Protein AF-0000000068382272 (afdb_homodimer)

Solvent-accessible surface area (backbone atoms only — not comparable to full-atom values): 9654 Å² total; per-residue (Å²): 112,48,50,64,67,58,54,47,50,51,51,50,50,42,50,52,47,51,51,50,43,51,51,50,53,50,52,47,51,53,49,60,73,45,35,38,53,37,69,62,44,51,52,54,52,52,51,34,54,51,49,52,54,53,36,52,51,50,52,51,52,36,52,55,48,50,53,52,31,54,52,37,52,50,49,39,55,52,46,52,52,50,42,52,52,52,52,51,51,55,70,75,90,111,47,50,64,67,58,54,47,51,50,53,50,49,43,51,52,48,52,52,50,43,53,52,52,52,51,51,46,53,52,48,60,73,44,36,37,53,38,68,62,44,51,52,53,52,52,49,36,54,51,50,50,53,53,37,51,51,49,51,52,52,34,52,55,48,50,53,52,32,54,51,37,52,50,49,39,56,52,46,52,51,51,43,52,52,53,51,52,50,55,71,73,93

Radius of gyration: 39.85 Å; Cα contacts (8 Å, |Δi|>4): 128; chains: 2; bounding box: 20×124×62 Å

Sequence (186 aa):
MASPAAVQQLRDLIEIQAALLDELRLKINIQKVNSVNKEEYDTVVKKLEKEEKEHAETKNTLAITSERLQFALGEIDILSKQLEWEKQAFDKAMASPAAVQQLRDLIEIQAALLDELRLKINIQKVNSVNKEEYDTVVKKLEKEEKEHAETKNTLAITSERLQFALGEIDILSKQLEWEKQAFDKA

pLDDT: mean 95.94, std 5.65, range [69.81, 98.94]

Structure (mmCIF, N/CA/C/O backbone):
data_AF-0000000068382272-model_v1
#
loop_
_entity.id
_entity.type
_entity.pdbx_description
1 polymer 'Uncharacterized protein'
#
loop_
_atom_site.group_PDB
_atom_site.id
_atom_site.type_symbol
_atom_site.label_atom_id
_atom_site.label_alt_id
_atom_site.label_comp_id
_atom_site.label_asym_id
_atom_site.label_entity_id
_atom_site.label_seq_id
_atom_site.pdbx_PDB_ins_code
_atom_site.Cartn_x
_atom_site.Cartn_y
_atom_site.Cartn_z
_atom_site.occupancy
_atom_site.B_iso_or_equiv
_atom_site.auth_seq_id
_atom_site.auth_comp_id
_atom_site.auth_asym_id
_atom_site.auth_atom_id
_atom_site.pdbx_PDB_model_num
ATOM 1 N N . MET A 1 1 ? 7.18 -63.688 -27.703 1 69.81 1 MET A N 1
ATOM 2 C CA . MET A 1 1 ? 5.98 -62.938 -28.031 1 69.81 1 MET A CA 1
ATOM 3 C C . MET A 1 1 ? 5.203 -62.562 -26.766 1 69.81 1 MET A C 1
ATOM 5 O O . MET A 1 1 ? 5.121 -63.375 -25.828 1 69.81 1 MET A O 1
ATOM 9 N N . ALA A 1 2 ? 4.82 -61.344 -26.531 1 83.88 2 ALA A N 1
ATOM 10 C CA . ALA A 1 2 ? 4.188 -60.969 -25.266 1 83.88 2 ALA A CA 1
ATOM 11 C C . ALA A 1 2 ? 2.707 -61.344 -25.266 1 83.88 2 ALA A C 1
ATOM 13 O O . ALA A 1 2 ? 2.047 -61.281 -26.312 1 83.88 2 ALA A O 1
ATOM 14 N N . SER A 1 3 ? 2.289 -61.875 -24.266 1 90.69 3 SER A N 1
ATOM 15 C CA . SER A 1 3 ? 0.894 -62.25 -24.094 1 90.69 3 SER A CA 1
ATOM 16 C C . SER A 1 3 ? -0.039 -61.062 -24.25 1 90.69 3 SER A C 1
ATOM 18 O O . SER A 1 3 ? 0.338 -59.938 -23.938 1 90.69 3 SER A O 1
ATOM 20 N N . PRO A 1 4 ? -1.161 -61.344 -24.844 1 88.88 4 PRO A N 1
ATOM 21 C CA . PRO A 1 4 ? -2.143 -60.281 -25.016 1 88.88 4 PRO A CA 1
ATOM 22 C C . PRO A 1 4 ? -2.477 -59.562 -23.703 1 88.88 4 PRO A C 1
ATOM 24 O O . PRO A 1 4 ? -2.715 -58.375 -23.688 1 88.88 4 PRO A O 1
ATOM 27 N N . ALA A 1 5 ? -2.465 -60.375 -22.688 1 90.38 5 ALA A N 1
ATOM 28 C CA . ALA A 1 5 ? -2.754 -59.812 -21.391 1 90.38 5 ALA A CA 1
ATOM 29 C C . ALA A 1 5 ? -1.676 -58.812 -20.969 1 90.38 5 ALA A C 1
ATOM 31 O O . ALA A 1 5 ? -1.979 -57.75 -20.406 1 90.38 5 ALA A O 1
ATOM 32 N N . ALA A 1 6 ? -0.525 -59.125 -21.234 1 90.44 6 ALA A N 1
ATOM 33 C CA . ALA A 1 6 ? 0.596 -58.25 -20.922 1 90.44 6 ALA A CA 1
ATOM 34 C C . ALA A 1 6 ? 0.548 -56.969 -21.75 1 90.44 6 ALA A C 1
ATOM 36 O O . ALA A 1 6 ? 0.819 -55.875 -21.234 1 90.44 6 ALA A O 1
ATOM 37 N N . VAL A 1 7 ? 0.197 -57.062 -23.062 1 93.62 7 VAL A N 1
ATOM 38 C CA . VAL A 1 7 ? 0.084 -55.938 -23.969 1 93.62 7 VAL A CA 1
ATOM 39 C C . VAL A 1 7 ? -1.046 -55 -23.5 1 93.62 7 VAL A C 1
ATOM 41 O O . VAL A 1 7 ? -0.912 -53.781 -23.531 1 93.62 7 VAL A O 1
ATOM 44 N N . GLN A 1 8 ? -2.035 -55.656 -23.062 1 94.06 8 GLN A N 1
ATOM 45 C CA . GLN A 1 8 ? -3.164 -54.906 -22.547 1 94.06 8 GLN A CA 1
ATOM 46 C C . GLN A 1 8 ? -2.781 -54.125 -21.297 1 94.06 8 GLN A C 1
ATOM 48 O O . GLN A 1 8 ? -3.201 -52.969 -21.125 1 94.06 8 GLN A O 1
ATOM 53 N N . GLN A 1 9 ? -2.027 -54.75 -20.531 1 96.44 9 GLN A N 1
ATOM 54 C CA . GLN A 1 9 ? -1.592 -54.094 -19.297 1 96.44 9 GLN A CA 1
ATOM 55 C C . GLN A 1 9 ? -0.767 -52.844 -19.609 1 96.44 9 GLN A C 1
ATOM 57 O O . GLN A 1 9 ? -0.896 -51.844 -18.938 1 96.44 9 GLN A O 1
ATOM 62 N N . LEU A 1 10 ? 0.055 -52.906 -20.609 1 97.56 10 LEU A N 1
ATOM 63 C CA . LEU A 1 10 ? 0.863 -51.781 -21.016 1 97.56 10 LEU A CA 1
ATOM 64 C C . LEU A 1 10 ? -0.012 -50.688 -21.609 1 97.56 10 LEU A C 1
ATOM 66 O O . LEU A 1 10 ? 0.206 -49.5 -21.328 1 97.56 10 LEU A O 1
ATOM 70 N N . ARG A 1 11 ? -0.955 -51.094 -22.344 1 97 11 ARG A N 1
ATOM 71 C CA . ARG A 1 11 ? -1.884 -50.125 -22.906 1 97 11 ARG A CA 1
ATOM 72 C C . ARG A 1 11 ? -2.684 -49.406 -21.812 1 97 11 ARG A C 1
ATOM 74 O O . ARG A 1 11 ? -2.934 -48.219 -21.906 1 97 11 ARG A O 1
ATOM 81 N N . ASP A 1 12 ? -3.041 -50.156 -20.844 1 97.94 12 ASP A N 1
ATOM 82 C CA . ASP A 1 12 ? -3.764 -49.594 -19.703 1 97.94 12 ASP A CA 1
ATOM 83 C C . ASP A 1 12 ? -2.91 -48.562 -18.969 1 97.94 12 ASP A C 1
ATOM 85 O O . ASP A 1 12 ? -3.402 -47.5 -18.578 1 97.94 12 ASP A O 1
ATOM 89 N N . LEU A 1 13 ? -1.676 -48.906 -18.828 1 98.38 13 LEU A N 1
ATOM 90 C CA . LEU A 1 13 ? -0.753 -48 -18.156 1 98.38 13 LEU A CA 1
ATOM 91 C C . LEU A 1 13 ? -0.594 -46.688 -18.938 1 98.38 13 LEU A C 1
ATOM 93 O O . LEU A 1 13 ? -0.557 -45.625 -18.344 1 98.38 13 LEU A O 1
ATOM 97 N N . ILE A 1 14 ? -0.518 -46.75 -20.203 1 98.69 14 ILE A N 1
ATOM 98 C CA . ILE A 1 14 ? -0.401 -45.594 -21.062 1 98.69 14 ILE A CA 1
ATOM 99 C C . ILE A 1 14 ? -1.626 -44.688 -20.891 1 98.69 14 ILE A C 1
ATOM 101 O O . ILE A 1 14 ? -1.501 -43.469 -20.797 1 98.69 14 ILE A O 1
ATOM 105 N N . GLU A 1 15 ? -2.758 -45.344 -20.797 1 98.38 15 GLU A N 1
ATOM 106 C CA . GLU A 1 15 ? -4 -44.594 -20.641 1 98.38 15 GLU A CA 1
ATOM 107 C C . GLU A 1 15 ? -4.059 -43.875 -19.281 1 98.38 15 GLU A C 1
ATOM 109 O O . GLU A 1 15 ? -4.508 -42.75 -19.188 1 98.38 15 GLU A O 1
ATOM 114 N N . ILE A 1 16 ? -3.652 -44.5 -18.266 1 98.5 16 ILE A N 1
ATOM 115 C CA . ILE A 1 16 ? -3.639 -43.938 -16.922 1 98.5 16 ILE A CA 1
ATOM 116 C C . ILE A 1 16 ? -2.689 -42.719 -16.891 1 98.5 16 ILE A C 1
ATOM 118 O O . ILE A 1 16 ? -3.033 -41.688 -16.359 1 98.5 16 ILE A O 1
ATOM 122 N N . GLN A 1 17 ? -1.502 -42.969 -17.516 1 98.88 17 GLN A N 1
ATOM 123 C CA . GLN A 1 17 ? -0.51 -41.875 -17.547 1 98.88 17 GLN A CA 1
ATOM 124 C C . GLN A 1 17 ? -1.006 -40.688 -18.359 1 98.88 17 GLN A C 1
ATOM 126 O O . GLN A 1 17 ? -0.782 -39.531 -17.969 1 98.88 17 GLN A O 1
ATOM 131 N N . ALA A 1 18 ? -1.653 -40.969 -19.422 1 98.69 18 ALA A N 1
ATOM 132 C CA . ALA A 1 18 ? -2.209 -39.906 -20.25 1 98.69 18 ALA A CA 1
ATOM 133 C C . ALA A 1 18 ? -3.234 -39.094 -19.469 1 98.69 18 ALA A C 1
ATOM 135 O O . ALA A 1 18 ? -3.271 -37.844 -19.578 1 98.69 18 ALA A O 1
ATOM 136 N N . ALA A 1 19 ? -4.039 -39.781 -18.719 1 98.56 19 ALA A N 1
ATOM 137 C CA . ALA A 1 19 ? -5.043 -39.125 -17.906 1 98.56 19 ALA A CA 1
ATOM 138 C C . ALA A 1 19 ? -4.383 -38.25 -16.828 1 98.56 19 ALA A C 1
ATOM 140 O O . ALA A 1 19 ? -4.848 -37.156 -16.531 1 98.56 19 ALA A O 1
ATOM 141 N N . LEU A 1 20 ? -3.342 -38.719 -16.266 1 98.81 20 LEU A N 1
ATOM 142 C CA . LEU A 1 20 ? -2.609 -38 -15.242 1 98.81 20 LEU A CA 1
ATOM 143 C C . LEU A 1 20 ? -1.946 -36.75 -15.828 1 98.81 20 LEU A C 1
ATOM 145 O O . LEU A 1 20 ? -1.924 -35.688 -15.195 1 98.81 20 LEU A O 1
ATOM 149 N N . LEU A 1 21 ? -1.417 -36.875 -17 1 98.88 21 LEU A N 1
ATOM 150 C CA . LEU A 1 21 ? -0.81 -35.75 -17.688 1 98.88 21 LEU A CA 1
ATOM 151 C C . LEU A 1 21 ? -1.832 -34.625 -17.922 1 98.88 21 LEU A C 1
ATOM 153 O O . LEU A 1 21 ? -1.548 -33.469 -17.688 1 98.88 21 LEU A O 1
ATOM 157 N N . ASP A 1 22 ? -2.98 -35.062 -18.344 1 98.62 22 ASP A N 1
ATOM 158 C CA . ASP A 1 22 ? -4.043 -34.094 -18.594 1 98.62 22 ASP A CA 1
ATOM 159 C C . ASP A 1 22 ? -4.469 -33.375 -17.312 1 98.62 22 ASP A C 1
ATOM 161 O O . ASP A 1 22 ? -4.695 -32.156 -17.297 1 98.62 22 ASP A O 1
ATOM 165 N N . GLU A 1 23 ? -4.543 -34.156 -16.297 1 98.62 23 GLU A N 1
ATOM 166 C CA . GLU A 1 23 ? -4.918 -33.594 -15.008 1 98.62 23 GLU A CA 1
ATOM 167 C C . GLU A 1 23 ? -3.889 -32.594 -14.523 1 98.62 23 GLU A C 1
ATOM 169 O O . GLU A 1 23 ? -4.25 -31.516 -14.039 1 98.62 23 GLU A O 1
ATOM 174 N N . LEU A 1 24 ? -2.639 -32.938 -14.703 1 98.62 24 LEU A N 1
ATOM 175 C CA . LEU A 1 24 ? -1.572 -32.031 -14.258 1 98.62 24 LEU A CA 1
ATOM 176 C C . LEU A 1 24 ? -1.528 -30.766 -15.117 1 98.62 24 LEU A C 1
ATOM 178 O O . LEU A 1 24 ? -1.293 -29.672 -14.602 1 98.62 24 LEU A O 1
ATOM 182 N N . ARG A 1 25 ? -1.843 -30.953 -16.359 1 98.44 25 ARG A N 1
ATOM 183 C CA . ARG A 1 25 ? -1.889 -29.781 -17.25 1 98.44 25 ARG A CA 1
ATOM 184 C C . ARG A 1 25 ? -3.006 -28.828 -16.844 1 98.44 25 ARG A C 1
ATOM 186 O O . ARG A 1 25 ? -2.832 -27.609 -16.875 1 98.44 25 ARG A O 1
ATOM 193 N N . LEU A 1 26 ? -4.09 -29.375 -16.453 1 97.75 26 LEU A N 1
ATOM 194 C CA . LEU A 1 26 ? -5.207 -28.562 -15.992 1 97.75 26 LEU A CA 1
ATOM 195 C C . LEU A 1 26 ? -4.848 -27.812 -14.711 1 97.75 26 LEU A C 1
ATOM 197 O O . LEU A 1 26 ? -5.164 -26.641 -14.562 1 97.75 26 LEU A O 1
ATOM 201 N N . LYS A 1 27 ? -4.195 -28.484 -13.836 1 97 27 LYS A N 1
ATOM 202 C CA . LYS A 1 27 ? -3.807 -27.891 -12.562 1 97 27 LYS A CA 1
ATOM 203 C C . LYS A 1 27 ? -2.842 -26.719 -12.766 1 97 27 LYS A C 1
ATOM 205 O O . LYS A 1 27 ? -2.949 -25.688 -12.094 1 97 27 LYS A O 1
ATOM 210 N N . ILE A 1 28 ? -1.976 -26.859 -13.688 1 97.19 28 ILE A N 1
ATOM 211 C CA . ILE A 1 28 ? -1.02 -25.812 -14.008 1 97.19 28 ILE A CA 1
ATOM 212 C C . ILE A 1 28 ? -1.762 -24.578 -14.516 1 97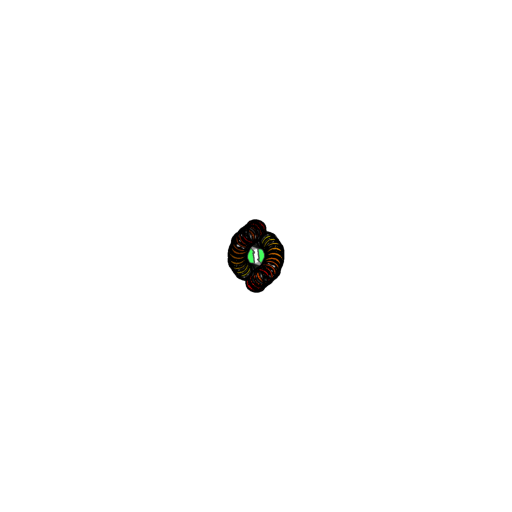.19 28 ILE A C 1
ATOM 214 O O . ILE A 1 28 ? -1.464 -23.453 -14.102 1 97.19 28 ILE A O 1
ATOM 218 N N . ASN A 1 29 ? -2.764 -24.781 -15.352 1 96.44 29 ASN A N 1
ATOM 219 C CA . ASN A 1 29 ? -3.521 -23.672 -15.922 1 96.44 29 ASN A CA 1
ATOM 220 C C . ASN A 1 29 ? -4.336 -22.953 -14.859 1 96.44 29 ASN A C 1
ATOM 222 O O . ASN A 1 29 ? -4.445 -21.719 -14.875 1 96.44 29 ASN A O 1
ATOM 226 N N . ILE A 1 30 ? -4.914 -23.688 -13.938 1 96.19 30 ILE A N 1
ATOM 227 C CA . ILE A 1 30 ? -5.688 -23.094 -12.852 1 96.19 30 ILE A CA 1
ATOM 228 C C . ILE A 1 30 ? -4.773 -22.25 -11.977 1 96.19 30 ILE A C 1
ATOM 230 O O . ILE A 1 30 ? -5.121 -21.109 -11.625 1 96.19 30 ILE A O 1
ATOM 234 N N . GLN A 1 31 ? -3.604 -22.812 -11.719 1 95.88 31 GLN A N 1
ATOM 235 C CA . GLN A 1 31 ? -2.637 -22.094 -10.906 1 95.88 31 GLN A CA 1
ATOM 236 C C . GLN A 1 31 ? -2.186 -20.812 -11.609 1 95.88 31 GLN A C 1
ATOM 238 O O . GLN A 1 31 ? -2.064 -19.75 -10.969 1 95.88 31 GLN A O 1
ATOM 243 N N . LYS A 1 32 ? -1.985 -20.922 -12.875 1 95.19 32 LYS A N 1
ATOM 244 C CA . LYS A 1 32 ? -1.523 -19.781 -13.648 1 95.19 32 LYS A CA 1
ATOM 245 C C . LYS A 1 32 ? -2.541 -18.641 -13.602 1 95.19 32 LYS A C 1
ATOM 247 O O . LYS A 1 32 ? -2.17 -17.469 -13.477 1 95.19 32 LYS A O 1
ATOM 252 N N . VAL A 1 33 ? -3.824 -18.953 -13.609 1 95.44 33 VAL A N 1
ATOM 253 C CA . VAL A 1 33 ? -4.895 -17.969 -13.695 1 95.44 33 VAL A CA 1
ATOM 254 C C . VAL A 1 33 ? -5.16 -17.359 -12.32 1 95.44 33 VAL A C 1
ATOM 256 O O . VAL A 1 33 ? -5.516 -16.188 -12.203 1 95.44 33 VAL A O 1
ATOM 259 N N . ASN A 1 34 ? -4.828 -18.156 -11.289 1 96.69 34 ASN A N 1
ATOM 260 C CA . ASN A 1 34 ? -5.25 -17.766 -9.953 1 96.69 34 ASN A CA 1
ATOM 261 C C . ASN A 1 34 ? -4.07 -17.297 -9.102 1 96.69 34 ASN A C 1
ATOM 263 O O . ASN A 1 34 ? -4.195 -17.156 -7.887 1 96.69 34 ASN A O 1
ATOM 267 N N . SER A 1 35 ? -3.014 -17.109 -9.766 1 97.75 35 SER A N 1
ATOM 268 C CA . SER A 1 35 ? -1.843 -16.734 -8.984 1 97.75 35 SER A CA 1
ATOM 269 C C . SER A 1 35 ? -1.106 -15.562 -9.617 1 97.75 35 SER A C 1
ATOM 271 O O . SER A 1 35 ? -1.342 -15.234 -10.781 1 97.75 35 SER A O 1
ATOM 273 N N . VAL A 1 36 ? -0.254 -14.945 -8.805 1 97.88 36 VAL A N 1
ATOM 274 C CA . VAL A 1 36 ? 0.616 -13.836 -9.203 1 97.88 36 VAL A CA 1
ATOM 275 C C . VAL A 1 36 ? 2.051 -14.133 -8.773 1 97.88 36 VAL A C 1
ATOM 277 O O . VAL A 1 36 ? 2.279 -14.852 -7.797 1 97.88 36 VAL A O 1
ATOM 280 N N . ASN A 1 37 ? 2.955 -13.711 -9.578 1 97.5 37 ASN A N 1
ATOM 281 C CA . ASN A 1 37 ? 4.367 -13.859 -9.234 1 97.5 37 ASN A CA 1
ATOM 282 C C . ASN A 1 37 ? 4.672 -13.297 -7.855 1 97.5 37 ASN A C 1
ATOM 284 O O . ASN A 1 37 ? 4.191 -12.211 -7.504 1 97.5 37 ASN A O 1
ATOM 288 N N . LYS A 1 38 ? 5.488 -14.055 -7.129 1 97.94 38 LYS A N 1
ATOM 289 C CA . LYS A 1 38 ? 5.812 -13.664 -5.762 1 97.94 38 LYS A CA 1
ATOM 290 C C . LYS A 1 38 ? 6.547 -12.328 -5.73 1 97.94 38 LYS A C 1
ATOM 292 O O . LYS A 1 38 ? 6.305 -11.5 -4.848 1 97.94 38 LYS A O 1
ATOM 297 N N . GLU A 1 39 ? 7.367 -12.102 -6.66 1 97.31 39 GLU A N 1
ATOM 298 C CA . GLU A 1 39 ? 8.125 -10.852 -6.715 1 97.31 39 GLU A CA 1
ATOM 299 C C . GLU A 1 39 ? 7.203 -9.656 -6.906 1 97.31 39 GLU A C 1
ATOM 301 O O . GLU A 1 39 ? 7.43 -8.586 -6.332 1 97.31 39 GLU A O 1
ATOM 306 N N . GLU A 1 40 ? 6.234 -9.852 -7.711 1 97.75 40 GLU A N 1
ATOM 307 C CA . GLU A 1 40 ? 5.25 -8.797 -7.93 1 97.75 40 GLU A CA 1
ATOM 308 C C . GLU A 1 40 ? 4.465 -8.508 -6.652 1 97.75 40 GLU A C 1
ATOM 310 O O . GLU A 1 40 ? 4.211 -7.344 -6.324 1 97.75 40 GLU A O 1
ATOM 315 N N . TYR A 1 41 ? 4.102 -9.445 -5.953 1 98.56 41 TYR A N 1
ATOM 316 C CA . TYR A 1 41 ? 3.416 -9.328 -4.668 1 98.56 41 TYR A CA 1
ATOM 317 C C . TYR A 1 41 ? 4.285 -8.602 -3.65 1 98.56 41 TYR A C 1
ATOM 319 O O . TYR A 1 41 ? 3.836 -7.66 -2.998 1 98.56 41 TYR A O 1
ATOM 327 N N . ASP A 1 42 ? 5.496 -9.023 -3.586 1 98.44 42 ASP A N 1
ATOM 328 C CA . ASP A 1 42 ? 6.43 -8.422 -2.637 1 98.44 42 ASP A CA 1
ATOM 329 C C . ASP A 1 42 ? 6.625 -6.938 -2.926 1 98.44 42 ASP A C 1
ATOM 331 O O . ASP A 1 42 ? 6.77 -6.137 -2.002 1 98.44 42 ASP A O 1
ATOM 335 N N . THR A 1 43 ? 6.633 -6.66 -4.168 1 98.25 43 THR A N 1
ATOM 336 C CA . THR A 1 43 ? 6.812 -5.27 -4.566 1 98.25 43 THR A CA 1
ATOM 337 C C . THR A 1 43 ? 5.66 -4.406 -4.062 1 98.25 43 THR A C 1
ATOM 339 O O . THR A 1 43 ? 5.875 -3.311 -3.543 1 98.25 43 THR A O 1
ATOM 342 N N . VAL A 1 44 ? 4.473 -4.871 -4.168 1 98.75 44 VAL A N 1
ATOM 343 C CA . VAL A 1 44 ? 3.297 -4.121 -3.742 1 98.75 44 VAL A CA 1
ATOM 344 C C . VAL A 1 44 ? 3.268 -4.031 -2.219 1 98.75 44 VAL A C 1
ATOM 346 O O . VAL A 1 44 ? 2.893 -2.996 -1.659 1 98.75 44 VAL A O 1
ATOM 349 N N . VAL A 1 45 ? 3.672 -5.098 -1.605 1 98.81 45 VAL A N 1
ATOM 350 C CA . VAL A 1 45 ? 3.723 -5.105 -0.147 1 98.81 45 VAL A CA 1
ATOM 351 C C . VAL A 1 45 ? 4.703 -4.039 0.341 1 98.81 45 VAL A C 1
ATOM 353 O O . VAL A 1 45 ? 4.402 -3.291 1.274 1 98.81 45 VAL A O 1
ATOM 356 N N . LYS A 1 46 ? 5.805 -3.947 -0.277 1 98.81 46 LYS A N 1
ATOM 357 C CA . LYS A 1 46 ? 6.809 -2.957 0.097 1 98.81 46 LYS A CA 1
ATOM 358 C C . LYS A 1 46 ? 6.297 -1.538 -0.136 1 98.81 46 LYS A C 1
ATOM 360 O O . LYS A 1 46 ? 6.559 -0.638 0.665 1 98.81 46 LYS A O 1
ATOM 365 N N . LYS A 1 47 ? 5.59 -1.342 -1.151 1 98.88 47 LYS A N 1
ATOM 366 C CA . LYS A 1 47 ? 5.012 -0.031 -1.435 1 98.88 47 LYS A CA 1
ATOM 367 C C . LYS A 1 47 ? 4 0.366 -0.363 1 98.88 47 LYS A C 1
ATOM 369 O O . LYS A 1 47 ? 3.961 1.522 0.064 1 98.88 47 LYS A O 1
ATOM 374 N N . LEU A 1 48 ? 3.27 -0.579 0.019 1 98.88 48 LEU A N 1
ATOM 375 C CA . LEU A 1 48 ? 2.279 -0.327 1.062 1 98.88 48 LEU A CA 1
ATOM 376 C C . LEU A 1 48 ? 2.957 0.043 2.377 1 98.88 48 LEU A C 1
ATOM 378 O O . LEU A 1 48 ? 2.553 1.001 3.039 1 98.88 48 LEU A O 1
ATOM 382 N N . GLU A 1 49 ? 3.963 -0.682 2.727 1 98.81 49 GLU A N 1
ATOM 383 C CA . GLU A 1 49 ? 4.695 -0.406 3.959 1 98.81 49 GLU A CA 1
ATOM 384 C C . GLU A 1 49 ? 5.297 0.997 3.939 1 98.81 49 GLU A C 1
ATOM 386 O O . GLU A 1 49 ? 5.23 1.721 4.934 1 98.81 49 GLU A O 1
ATOM 391 N N . LYS A 1 50 ? 5.836 1.388 2.879 1 98.81 50 LYS A N 1
ATOM 392 C CA . LYS A 1 50 ? 6.426 2.715 2.729 1 98.81 50 LYS A CA 1
ATOM 393 C C . LYS A 1 50 ? 5.359 3.803 2.812 1 98.81 50 LYS A C 1
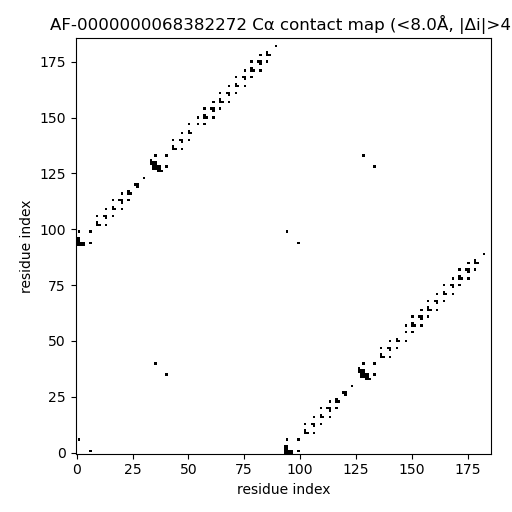ATOM 395 O O . LYS A 1 50 ? 5.551 4.816 3.49 1 98.81 50 LYS A O 1
ATOM 400 N N . GLU A 1 51 ? 4.309 3.576 2.152 1 98.88 51 GLU A N 1
ATOM 401 C CA . GLU A 1 51 ? 3.211 4.539 2.166 1 98.88 51 GLU A CA 1
ATOM 402 C C . GLU A 1 51 ? 2.65 4.715 3.572 1 98.88 51 GLU A C 1
ATOM 404 O O . GLU A 1 51 ? 2.34 5.836 3.986 1 98.88 51 GLU A O 1
ATOM 409 N N . GLU A 1 52 ? 2.555 3.643 4.262 1 98.88 52 GLU A N 1
ATOM 410 C CA . GLU A 1 52 ? 2.053 3.703 5.633 1 98.88 52 GLU A CA 1
ATOM 411 C C . GLU A 1 52 ? 3 4.492 6.535 1 98.88 52 GLU A C 1
ATOM 413 O O . GLU A 1 52 ? 2.557 5.266 7.383 1 98.88 52 GLU A O 1
ATOM 418 N N . LYS A 1 53 ? 4.242 4.254 6.398 1 98.81 53 LYS A N 1
ATOM 419 C CA . LYS A 1 53 ? 5.238 4.977 7.188 1 98.81 53 LYS A CA 1
ATOM 420 C C . LYS A 1 53 ? 5.215 6.469 6.867 1 98.81 53 LYS A C 1
ATOM 422 O O . LYS A 1 53 ? 5.23 7.301 7.777 1 98.81 53 LYS A O 1
ATOM 427 N N . GLU A 1 54 ? 5.16 6.793 5.633 1 98.81 54 GLU A N 1
ATOM 428 C CA . GLU A 1 54 ? 5.125 8.195 5.227 1 98.81 54 GLU A CA 1
ATOM 429 C C . GLU A 1 54 ? 3.83 8.867 5.68 1 98.81 54 GLU A C 1
ATOM 431 O O . GLU A 1 54 ? 3.842 10.023 6.113 1 98.81 54 GLU A O 1
ATOM 436 N N . HIS A 1 55 ? 2.762 8.125 5.621 1 98.94 55 HIS A N 1
ATOM 437 C CA . HIS A 1 55 ? 1.481 8.656 6.078 1 98.94 55 HIS A CA 1
ATOM 438 C C . HIS A 1 55 ? 1.495 8.914 7.578 1 98.94 55 HIS A C 1
ATOM 440 O O . HIS A 1 55 ? 0.958 9.922 8.047 1 98.94 55 HIS A O 1
ATOM 446 N N . ALA A 1 56 ? 2.125 7.992 8.258 1 98.88 56 ALA A N 1
ATOM 447 C CA . ALA A 1 56 ? 2.252 8.188 9.703 1 98.88 56 ALA A CA 1
ATOM 448 C C . ALA A 1 56 ? 3.039 9.453 10.016 1 98.88 56 ALA A C 1
ATOM 450 O O . ALA A 1 56 ? 2.668 10.211 10.914 1 98.88 56 ALA A O 1
ATOM 451 N N . GLU A 1 57 ? 4.039 9.711 9.281 1 98.88 57 GLU A N 1
ATOM 452 C CA . GLU A 1 57 ? 4.836 10.922 9.469 1 98.88 57 GLU A CA 1
ATOM 453 C C . GLU A 1 57 ? 4.023 12.172 9.141 1 98.88 57 GLU A C 1
ATOM 455 O O . GLU A 1 57 ? 4.105 13.18 9.844 1 98.88 57 GLU A O 1
ATOM 460 N N . THR A 1 58 ? 3.264 12.047 8.109 1 98.94 58 THR A N 1
ATOM 461 C CA . THR A 1 58 ? 2.41 13.164 7.73 1 98.94 58 THR A CA 1
ATOM 462 C C . THR A 1 58 ? 1.377 13.453 8.812 1 98.94 58 THR A C 1
ATOM 464 O O . THR A 1 58 ? 1.105 14.609 9.133 1 98.94 58 THR A O 1
ATOM 467 N N . LYS A 1 59 ? 0.851 12.414 9.359 1 98.94 59 LYS A N 1
ATOM 468 C CA . LYS A 1 59 ? -0.121 12.57 10.438 1 98.94 59 LYS A CA 1
ATOM 469 C C . LYS A 1 59 ? 0.506 13.258 11.648 1 98.94 59 LYS A C 1
ATOM 471 O O . LYS A 1 59 ? -0.124 14.102 12.281 1 98.94 59 LYS A O 1
ATOM 476 N N . ASN A 1 60 ? 1.7 12.859 11.922 1 98.88 60 ASN A N 1
ATOM 477 C CA . ASN A 1 60 ? 2.41 13.484 13.031 1 98.88 60 ASN A CA 1
ATOM 478 C C . ASN A 1 60 ? 2.65 14.969 12.766 1 98.88 60 ASN A C 1
ATOM 480 O O . ASN A 1 60 ? 2.428 15.805 13.648 1 98.88 60 ASN A O 1
ATOM 484 N N . THR A 1 61 ? 3.078 15.281 11.586 1 98.94 61 THR A N 1
ATOM 485 C CA . THR A 1 61 ? 3.322 16.672 11.211 1 98.94 61 THR A CA 1
ATOM 486 C C . THR 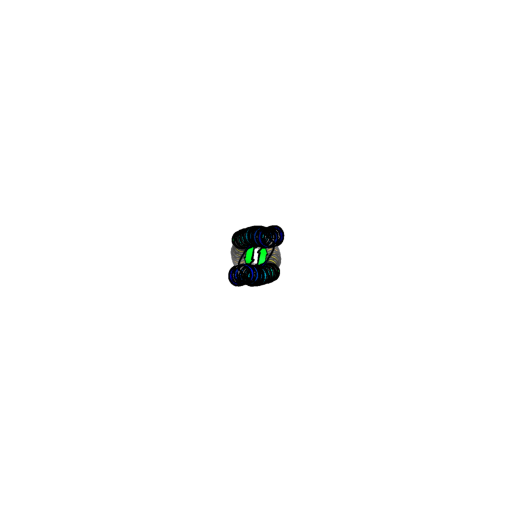A 1 61 ? 2.035 17.484 11.281 1 98.94 61 THR A C 1
ATOM 488 O O . THR A 1 61 ? 2.041 18.625 11.75 1 98.94 61 THR A O 1
ATOM 491 N N . LEU A 1 62 ? 0.975 16.953 10.906 1 98.94 62 LEU A N 1
ATOM 492 C CA . LEU A 1 62 ? -0.32 17.625 10.969 1 98.94 62 LEU A CA 1
ATOM 493 C C . LEU A 1 62 ? -0.723 17.891 12.414 1 98.94 62 LEU A C 1
ATOM 495 O O . LEU A 1 62 ? -1.23 18.969 12.734 1 98.94 62 LEU A O 1
ATOM 499 N N . ALA A 1 63 ? -0.49 16.922 13.266 1 98.81 63 ALA A N 1
ATOM 500 C CA . ALA A 1 63 ? -0.833 17.094 14.672 1 98.81 63 ALA A CA 1
ATOM 501 C C . ALA A 1 63 ? -0.053 18.25 15.297 1 98.81 63 ALA A C 1
ATOM 503 O O . ALA A 1 63 ? -0.626 19.094 15.992 1 98.81 63 ALA A O 1
ATOM 504 N N . ILE A 1 64 ? 1.2 18.281 15 1 98.88 64 ILE A N 1
ATOM 505 C CA . ILE A 1 64 ? 2.068 19.328 15.539 1 98.88 64 ILE A CA 1
ATOM 506 C C . ILE A 1 64 ? 1.653 20.688 14.984 1 98.88 64 ILE A C 1
ATOM 508 O O . ILE A 1 64 ? 1.536 21.656 15.734 1 98.88 64 ILE A O 1
ATOM 512 N N . THR A 1 65 ? 1.341 20.719 13.719 1 98.94 65 THR A N 1
ATOM 513 C CA . THR A 1 65 ? 0.946 21.969 13.07 1 98.94 65 THR A CA 1
ATOM 514 C C . THR A 1 65 ? -0.397 22.453 13.609 1 98.94 65 THR A C 1
ATOM 516 O O . THR A 1 65 ? -0.593 23.656 13.805 1 98.94 65 THR A O 1
ATOM 519 N N . SER A 1 66 ? -1.228 21.547 13.844 1 98.94 66 SER A N 1
ATOM 520 C CA . SER A 1 66 ? -2.543 21.906 14.375 1 98.94 66 SER A CA 1
ATOM 521 C C . SER A 1 66 ? -2.438 22.469 15.781 1 98.94 66 SER A C 1
ATOM 523 O O . SER A 1 66 ? -3.141 23.422 16.125 1 98.94 66 SER A O 1
ATOM 525 N N . GLU A 1 67 ? -1.595 21.859 16.547 1 98.88 67 GLU A N 1
ATOM 526 C CA . GLU A 1 67 ? -1.373 22.375 17.891 1 98.88 67 GLU A CA 1
ATOM 527 C C . GLU A 1 67 ? -0.785 23.797 17.859 1 98.88 67 GLU A C 1
ATOM 529 O O . GLU A 1 67 ? -1.205 24.672 18.609 1 98.88 67 GLU A O 1
ATOM 534 N N . ARG A 1 68 ? 0.13 24.016 17.062 1 98.94 68 ARG A N 1
ATOM 535 C CA . ARG A 1 68 ? 0.743 25.328 16.906 1 98.94 68 ARG A CA 1
ATOM 536 C C . ARG A 1 68 ? -0.282 26.359 16.438 1 98.94 68 ARG A C 1
ATOM 538 O O . ARG A 1 68 ? -0.26 27.5 16.891 1 98.94 68 ARG A O 1
ATOM 545 N N . LEU A 1 69 ? -1.13 26 15.578 1 98.94 69 LEU A N 1
ATOM 546 C CA . LEU A 1 69 ? -2.186 26.875 15.109 1 98.94 69 LEU A CA 1
ATOM 547 C C . LEU A 1 69 ? -3.121 27.266 16.25 1 98.94 69 LEU A C 1
ATOM 549 O O . LEU A 1 69 ? -3.484 28.438 16.391 1 98.94 69 LEU A O 1
ATOM 553 N N . GLN A 1 70 ? -3.475 26.297 17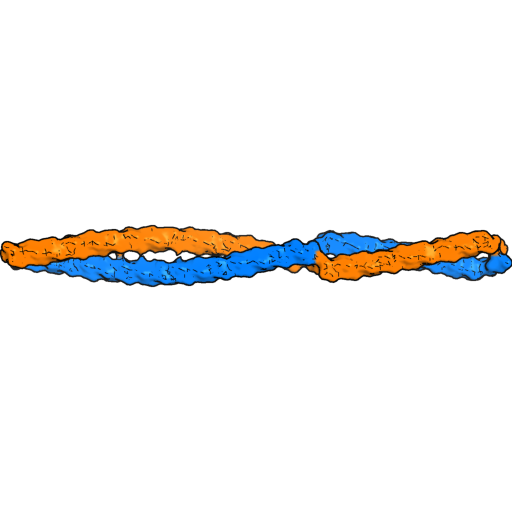.016 1 98.81 70 GLN A N 1
ATOM 554 C CA . GLN A 1 70 ? -4.344 26.578 18.156 1 98.81 70 GLN A CA 1
ATOM 555 C C . GLN A 1 70 ? -3.699 27.578 19.094 1 98.81 70 GLN A C 1
ATOM 557 O O . GLN A 1 70 ? -4.367 28.484 19.609 1 98.81 70 GLN A O 1
ATOM 562 N N . PHE A 1 71 ? -2.455 27.453 19.359 1 98.88 71 PHE A N 1
ATOM 563 C CA . PHE A 1 71 ? -1.726 28.375 20.203 1 98.88 71 PHE A CA 1
ATOM 564 C C . PHE A 1 71 ? -1.702 29.781 19.594 1 98.88 71 PHE A C 1
ATOM 566 O O . PHE A 1 71 ? -1.899 30.766 20.297 1 98.88 71 PHE A O 1
ATOM 573 N N . ALA A 1 72 ? -1.492 29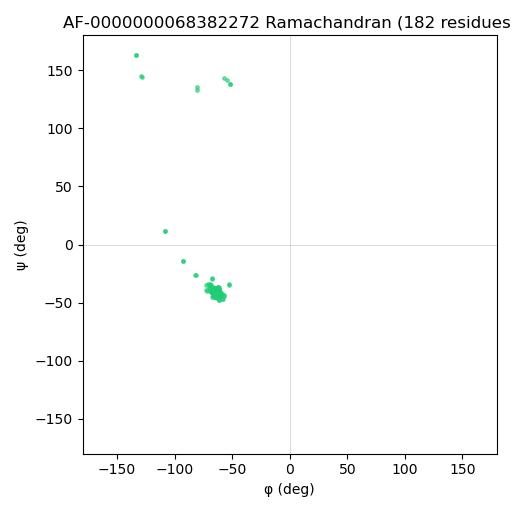.766 18.359 1 98.88 72 ALA A N 1
ATOM 574 C CA . ALA A 1 72 ? -1.432 31.047 17.672 1 98.88 72 ALA A CA 1
ATOM 575 C C . ALA A 1 72 ? -2.783 31.75 17.703 1 98.88 72 ALA A C 1
ATOM 577 O O . ALA A 1 72 ? -2.852 32.969 17.938 1 98.88 72 ALA A O 1
ATOM 578 N N . LEU A 1 73 ? -3.77 31.047 17.516 1 98.81 73 LEU A N 1
ATOM 579 C CA . LEU A 1 73 ? -5.109 31.609 17.562 1 98.81 73 LEU A CA 1
ATOM 580 C C . LEU A 1 73 ? -5.434 32.125 18.969 1 98.81 73 LEU A C 1
ATOM 582 O O . LEU A 1 73 ? -6.09 33.156 19.109 1 98.81 73 LEU A O 1
ATOM 586 N N . GLY A 1 74 ? -4.969 31.391 19.938 1 98.81 74 GLY A N 1
ATOM 587 C CA . GLY A 1 74 ? -5.121 31.875 21.312 1 98.81 74 GLY A CA 1
ATOM 588 C C . GLY A 1 74 ? -4.383 33.156 21.578 1 98.81 74 GLY A C 1
ATOM 589 O O . GLY A 1 74 ? -4.906 34.062 22.25 1 98.81 74 GLY A O 1
ATOM 590 N N . GLU A 1 75 ? -3.25 33.281 21.094 1 98.75 75 GLU A N 1
ATOM 591 C CA . GLU A 1 75 ? -2.451 34.469 21.266 1 98.75 75 GLU A CA 1
ATOM 592 C C . GLU A 1 75 ? -3.105 35.688 20.578 1 98.75 75 GLU A C 1
ATOM 594 O O . GLU A 1 75 ? -3.088 36.781 21.109 1 98.75 75 GLU A O 1
ATOM 599 N N . ILE A 1 76 ? -3.627 35.469 19.422 1 98.75 76 ILE A N 1
ATOM 600 C CA . ILE A 1 76 ? -4.332 36.5 18.703 1 98.75 76 ILE A CA 1
ATOM 601 C C . ILE A 1 76 ? -5.496 37.031 19.547 1 98.75 76 ILE A C 1
ATOM 603 O O . ILE A 1 76 ? -5.707 38.219 19.656 1 98.75 76 ILE A O 1
ATOM 607 N N . ASP A 1 77 ? -6.203 36.094 20.078 1 98.56 77 ASP A N 1
ATOM 608 C CA . ASP A 1 77 ? -7.328 36.438 20.938 1 98.56 77 ASP A CA 1
ATOM 609 C C . ASP A 1 77 ? -6.875 37.312 22.094 1 98.56 77 ASP A C 1
ATOM 611 O O . ASP A 1 77 ? -7.5 38.344 22.406 1 98.56 77 ASP A O 1
ATOM 615 N N . ILE A 1 78 ? -5.777 37.031 22.781 1 98.62 78 ILE A N 1
ATOM 616 C CA . ILE A 1 78 ? -5.242 37.75 23.922 1 98.62 78 ILE A CA 1
ATOM 617 C C . ILE A 1 78 ? -4.766 39.125 23.469 1 98.62 78 ILE A C 1
ATOM 619 O O . ILE A 1 78 ? -5.129 40.156 24.078 1 98.62 78 ILE A O 1
ATOM 623 N N . LEU A 1 79 ? -4.074 39.219 22.391 1 98.31 79 LEU A N 1
ATOM 624 C CA . LEU A 1 79 ? -3.523 40.469 21.906 1 98.31 79 LEU A CA 1
ATOM 625 C C . LEU A 1 79 ? -4.633 41.406 21.438 1 98.31 79 LEU A C 1
ATOM 627 O O . LEU A 1 79 ? -4.57 42.625 21.672 1 98.31 79 LEU A O 1
ATOM 631 N N . SER A 1 80 ? -5.594 40.812 20.812 1 97.81 80 SER A N 1
ATOM 632 C CA . SER A 1 80 ? -6.727 41.625 20.359 1 97.81 80 SER A CA 1
ATOM 633 C C . SER A 1 80 ? -7.465 42.25 21.531 1 97.81 80 SER A C 1
ATOM 635 O O . SER A 1 80 ? -7.84 43.438 21.469 1 97.81 80 SER A O 1
ATOM 637 N N . LYS A 1 81 ? -7.668 41.531 22.578 1 97.94 81 LYS A N 1
ATOM 638 C CA . LYS A 1 81 ? -8.336 42.062 23.766 1 97.94 81 LYS A CA 1
ATOM 639 C C . LYS A 1 81 ? -7.477 43.094 24.469 1 97.94 81 LYS A C 1
ATOM 641 O O . LYS A 1 81 ? -7.988 44.125 24.922 1 97.94 81 LYS A O 1
ATOM 646 N N . GLN A 1 82 ? -6.203 42.844 24.516 1 97.25 82 GLN A N 1
ATOM 647 C CA . GLN A 1 82 ? -5.281 43.812 25.125 1 97.25 82 GLN A CA 1
ATOM 648 C C . GLN A 1 82 ? -5.27 45.125 24.344 1 97.25 82 GLN A C 1
ATOM 650 O O . GLN A 1 82 ? -5.238 46.188 24.953 1 97.25 82 GLN A O 1
ATOM 655 N N . LEU A 1 83 ? -5.328 45 23.109 1 95.94 83 LEU A N 1
ATOM 656 C CA . LEU A 1 83 ? -5.328 46.188 22.266 1 95.94 83 LEU A CA 1
ATOM 657 C C . LEU A 1 83 ? -6.605 47 22.469 1 95.94 83 LEU A C 1
ATOM 659 O O . LEU A 1 83 ? -6.566 48.219 22.531 1 95.94 83 LEU A O 1
ATOM 663 N N . GLU A 1 84 ? -7.668 46.219 22.531 1 94.06 84 GLU A N 1
ATOM 664 C CA . GLU A 1 84 ? -8.945 46.906 22.781 1 94.06 84 GLU A CA 1
ATOM 665 C C . GLU A 1 84 ? -8.945 47.594 24.125 1 94.06 84 GLU A C 1
ATOM 667 O O . GLU A 1 84 ? -9.461 48.719 24.25 1 94.06 84 GLU A O 1
ATOM 672 N N . TRP A 1 85 ? -8.375 47 25.172 1 91.94 85 TRP A N 1
ATOM 673 C CA . TRP A 1 85 ? -8.297 47.594 26.516 1 91.94 85 TRP A CA 1
ATOM 674 C C . TRP A 1 85 ? -7.418 48.844 26.516 1 91.94 85 TRP A C 1
ATOM 676 O O . TRP A 1 85 ? -7.746 49.844 27.156 1 91.94 85 TRP A O 1
ATOM 686 N N . GLU A 1 86 ? -6.348 48.781 25.781 1 90.19 86 GLU A N 1
ATOM 687 C CA . GLU A 1 86 ? -5.422 49.906 25.719 1 90.19 86 GLU A CA 1
ATOM 688 C C . GLU A 1 86 ? -6.051 51.125 25.016 1 90.19 86 GLU A C 1
ATOM 690 O O . GLU A 1 86 ? -5.848 52.25 25.422 1 90.19 86 GLU A O 1
ATOM 695 N N . LYS A 1 87 ? -6.844 50.781 23.984 1 88.19 87 LYS A N 1
ATOM 696 C CA . LYS A 1 87 ? -7.52 51.844 23.266 1 88.19 87 LYS A CA 1
ATOM 697 C C . LYS A 1 87 ? -8.578 52.531 24.141 1 88.19 87 LYS A C 1
ATOM 699 O O . LYS A 1 87 ? -8.727 53.75 24.125 1 88.19 87 LYS A O 1
ATOM 704 N N . GLN A 1 88 ? -9.25 51.75 24.938 1 88.94 88 GLN A N 1
ATOM 705 C CA . GLN A 1 88 ? -10.281 52.281 25.812 1 88.94 88 GLN A CA 1
ATOM 706 C C . GLN A 1 88 ? -9.68 53.094 26.938 1 88.94 88 GLN A C 1
ATOM 708 O O . GLN A 1 88 ? -10.234 54.125 27.344 1 88.94 88 GLN A O 1
ATOM 713 N N . ALA A 1 89 ? -8.57 52.75 27.406 1 84.5 89 ALA A N 1
ATOM 714 C CA . ALA A 1 89 ? -7.887 53.438 28.484 1 84.5 89 ALA A CA 1
ATOM 715 C C . ALA A 1 89 ? -7.383 54.812 28.016 1 84.5 89 ALA A C 1
ATOM 717 O O . ALA A 1 89 ? -7.426 55.781 28.766 1 84.5 89 ALA A O 1
ATOM 718 N N . PHE A 1 90 ? -6.984 54.875 26.797 1 81.25 90 PHE A N 1
ATOM 719 C CA . PHE A 1 90 ? -6.52 56.125 26.234 1 81.25 90 PHE A CA 1
ATOM 720 C C . PHE A 1 90 ? -7.691 57.094 26 1 81.25 90 PHE A C 1
ATOM 722 O O . PHE A 1 90 ? -7.57 58.281 26.219 1 81.25 90 PHE A O 1
ATOM 729 N N . ASP A 1 91 ? -8.758 56.5 25.547 1 80.81 91 ASP A N 1
ATOM 730 C CA . ASP A 1 91 ? -9.93 57.344 25.281 1 80.81 91 ASP A CA 1
ATOM 731 C C . ASP A 1 91 ? -10.516 57.906 26.562 1 80.81 91 ASP A C 1
ATOM 733 O O . ASP A 1 91 ? -11.125 58.969 26.562 1 80.81 91 ASP A O 1
ATOM 737 N N . LYS A 1 92 ? -10.352 57.188 27.625 1 82.19 92 LYS A N 1
ATOM 738 C CA . LYS A 1 92 ? -10.922 57.625 28.906 1 82.19 92 LYS A CA 1
ATOM 739 C C . LYS A 1 92 ? -9.914 58.438 29.703 1 82.19 92 LYS A C 1
ATOM 741 O O . LYS A 1 92 ? -10.258 59.031 30.734 1 82.19 92 LYS A O 1
ATOM 746 N N . ALA A 1 93 ? -8.703 58.312 29.219 1 71.62 93 ALA A N 1
ATOM 747 C CA . ALA A 1 93 ? -7.68 59.125 29.875 1 71.62 93 ALA A CA 1
ATOM 748 C C . ALA A 1 93 ? -7.691 60.531 29.344 1 71.62 93 ALA A C 1
ATOM 750 O O . ALA A 1 93 ? -8.172 60.781 28.234 1 71.62 93 ALA A O 1
ATOM 751 N N . MET B 1 1 ? -0.353 -62.719 -30.797 1 69.88 1 MET B N 1
ATOM 752 C CA . MET B 1 1 ? 0.782 -62.375 -29.938 1 69.88 1 MET B CA 1
ATOM 753 C C . MET B 1 1 ? 1.463 -61.094 -30.453 1 69.88 1 MET B C 1
ATOM 755 O O . MET B 1 1 ? 1.564 -60.875 -31.656 1 69.88 1 MET B O 1
ATOM 759 N N . ALA B 1 2 ? 1.724 -60.094 -29.672 1 84.38 2 ALA B N 1
ATOM 760 C CA . ALA B 1 2 ? 2.252 -58.844 -30.172 1 84.38 2 ALA B CA 1
ATOM 761 C C . ALA B 1 2 ? 3.758 -58.906 -30.406 1 84.38 2 ALA B C 1
ATOM 763 O O . ALA B 1 2 ? 4.465 -59.625 -29.688 1 84.38 2 ALA B O 1
ATOM 764 N N . SER B 1 3 ? 4.164 -58.469 -31.469 1 90.75 3 SER B N 1
ATOM 765 C CA . SER B 1 3 ? 5.578 -58.438 -31.828 1 90.75 3 SER B CA 1
ATOM 766 C C . SER B 1 3 ? 6.406 -57.719 -30.781 1 90.75 3 SER B C 1
ATOM 768 O O . SER B 1 3 ? 5.91 -56.812 -30.109 1 90.75 3 SER B O 1
ATOM 770 N N . PRO B 1 4 ? 7.605 -58.25 -30.531 1 88.81 4 PRO B N 1
ATOM 771 C CA . PRO B 1 4 ? 8.492 -57.594 -29.562 1 88.81 4 PRO B CA 1
ATOM 772 C C . PRO B 1 4 ? 8.703 -56.094 -29.859 1 88.81 4 PRO B C 1
ATOM 774 O O . PRO B 1 4 ? 8.82 -55.312 -28.938 1 88.81 4 PRO B O 1
ATOM 777 N N . ALA B 1 5 ? 8.711 -55.844 -31.125 1 90.19 5 ALA B N 1
ATOM 778 C CA . ALA B 1 5 ? 8.891 -54.438 -31.516 1 90.19 5 ALA B CA 1
ATOM 779 C C . ALA B 1 5 ? 7.707 -53.594 -31.062 1 90.19 5 ALA B C 1
ATOM 781 O O . ALA B 1 5 ? 7.891 -52.469 -30.609 1 90.19 5 ALA B O 1
ATOM 782 N N . ALA B 1 6 ? 6.59 -54.125 -31.188 1 90.56 6 ALA B N 1
ATOM 783 C CA . ALA B 1 6 ? 5.383 -53.406 -30.766 1 90.56 6 ALA B CA 1
ATOM 784 C C . ALA B 1 6 ? 5.352 -53.219 -29.25 1 90.56 6 ALA B C 1
ATOM 786 O O . ALA B 1 6 ? 4.969 -52.156 -28.766 1 90.56 6 ALA B O 1
ATOM 787 N N . VAL B 1 7 ? 5.762 -54.25 -28.453 1 93.56 7 VAL B N 1
ATOM 788 C CA . VAL B 1 7 ? 5.816 -54.219 -27 1 93.56 7 VAL B CA 1
ATOM 789 C C . VAL B 1 7 ? 6.84 -53.156 -26.562 1 93.56 7 VAL B C 1
ATOM 791 O O . VAL B 1 7 ? 6.602 -52.406 -25.609 1 93.56 7 VAL B O 1
ATOM 794 N N . GLN B 1 8 ? 7.867 -53.156 -27.297 1 94.12 8 GLN B N 1
ATOM 795 C CA . GLN B 1 8 ? 8.898 -52.188 -26.984 1 94.12 8 GLN B CA 1
ATOM 796 C C . GLN B 1 8 ? 8.398 -50.75 -27.219 1 94.12 8 GLN B C 1
ATOM 798 O O . GLN B 1 8 ? 8.703 -49.844 -26.438 1 94.12 8 GLN B O 1
ATOM 803 N N . GLN B 1 9 ? 7.676 -50.656 -28.25 1 96.44 9 GLN B N 1
ATOM 804 C CA . GLN B 1 9 ? 7.129 -49.344 -28.562 1 96.44 9 GLN B CA 1
ATOM 805 C C . GLN B 1 9 ? 6.211 -48.844 -27.438 1 96.44 9 GLN B C 1
ATOM 807 O O . GLN B 1 9 ? 6.223 -47.656 -27.094 1 96.44 9 GLN B O 1
ATOM 812 N N . LEU B 1 10 ? 5.441 -49.719 -26.875 1 97.56 10 LEU B N 1
ATOM 813 C CA . LEU B 1 10 ? 4.555 -49.375 -25.766 1 97.56 10 LEU B CA 1
ATOM 814 C C . LEU B 1 10 ? 5.355 -49.031 -24.516 1 97.56 10 LEU B C 1
ATOM 816 O O . LEU B 1 10 ? 5.023 -48.094 -23.797 1 97.56 10 LEU B O 1
ATOM 820 N N . ARG B 1 11 ? 6.355 -49.781 -24.297 1 97 11 ARG B N 1
ATOM 821 C CA . ARG B 1 11 ? 7.219 -49.5 -23.156 1 97 11 ARG B CA 1
ATOM 822 C C . ARG B 1 11 ? 7.906 -48.156 -23.297 1 97 11 ARG B C 1
ATOM 824 O O . ARG B 1 11 ? 8.055 -47.438 -22.312 1 97 11 ARG B O 1
ATOM 831 N N . ASP B 1 12 ? 8.281 -47.844 -24.469 1 97.88 12 ASP B N 1
ATOM 832 C CA . ASP B 1 12 ? 8.906 -46.531 -24.75 1 97.88 12 ASP B CA 1
ATOM 833 C C . ASP B 1 12 ? 7.93 -45.406 -24.469 1 97.88 12 ASP B C 1
ATOM 835 O O . ASP B 1 12 ? 8.312 -44.375 -23.891 1 97.88 12 ASP B O 1
ATOM 839 N N . LEU B 1 13 ? 6.73 -45.625 -24.859 1 98.38 13 LEU B N 1
ATOM 840 C CA . LEU B 1 13 ? 5.703 -44.625 -24.656 1 98.38 13 LEU B CA 1
ATOM 841 C C . LEU B 1 13 ? 5.457 -44.375 -23.156 1 98.38 13 LEU B C 1
ATOM 843 O O . LEU B 1 13 ? 5.293 -43.25 -22.719 1 98.38 13 LEU B O 1
ATOM 847 N N . ILE B 1 14 ? 5.434 -45.406 -22.406 1 98.69 14 ILE B N 1
ATOM 848 C CA . ILE B 1 14 ? 5.254 -45.312 -20.969 1 98.69 14 ILE B CA 1
ATOM 849 C C . ILE B 1 14 ? 6.387 -44.5 -20.344 1 98.69 14 ILE B C 1
ATOM 851 O O . ILE B 1 14 ? 6.148 -43.656 -19.484 1 98.69 14 ILE B O 1
ATOM 855 N N . GLU B 1 15 ? 7.566 -44.75 -20.844 1 98.38 15 GLU B N 1
ATOM 856 C CA . GLU B 1 15 ? 8.734 -44.031 -20.328 1 98.38 15 GLU B CA 1
ATOM 857 C C . GLU B 1 15 ? 8.672 -42.562 -20.656 1 98.38 15 GLU B C 1
ATOM 859 O O . GLU B 1 15 ? 9.008 -41.719 -19.828 1 98.38 15 GLU B O 1
ATOM 864 N N . ILE B 1 16 ? 8.273 -42.188 -21.797 1 98.44 16 ILE B N 1
ATOM 865 C CA . ILE B 1 16 ? 8.148 -40.812 -22.234 1 98.44 16 ILE B CA 1
ATOM 866 C C . ILE B 1 16 ? 7.098 -40.094 -21.391 1 98.44 16 ILE B C 1
ATOM 868 O O . ILE B 1 16 ? 7.32 -39 -20.906 1 98.44 16 ILE B O 1
ATOM 872 N N . GLN B 1 17 ? 5.965 -40.844 -21.203 1 98.88 17 GLN B N 1
ATOM 873 C CA . GLN B 1 17 ? 4.883 -40.25 -20.406 1 98.88 17 GLN B CA 1
ATOM 874 C C . GLN B 1 17 ? 5.305 -40.062 -18.953 1 98.88 17 GLN B C 1
ATOM 876 O O . GLN B 1 17 ? 4.961 -39.062 -18.328 1 98.88 17 GLN B O 1
ATOM 881 N N . ALA B 1 18 ? 6.016 -41 -18.453 1 98.69 18 ALA B N 1
ATOM 882 C CA . ALA B 1 18 ? 6.508 -40.906 -17.078 1 98.69 18 ALA B CA 1
ATOM 883 C C . ALA B 1 18 ? 7.422 -39.688 -16.906 1 98.69 18 ALA B C 1
ATOM 885 O O . ALA B 1 18 ? 7.355 -39 -15.906 1 98.69 18 ALA B O 1
ATOM 886 N N . ALA B 1 19 ? 8.258 -39.5 -17.906 1 98.56 19 ALA B N 1
ATOM 887 C CA . ALA B 1 19 ? 9.156 -38.344 -17.875 1 98.56 19 ALA B CA 1
ATOM 888 C C . ALA B 1 19 ? 8.383 -37.031 -17.938 1 98.56 19 ALA B C 1
ATOM 890 O O . ALA B 1 19 ? 8.734 -36.062 -17.266 1 98.56 19 ALA B O 1
ATOM 891 N N . LEU B 1 20 ? 7.367 -37 -18.703 1 98.81 20 LEU B N 1
ATOM 892 C CA . LEU B 1 20 ? 6.531 -35.812 -18.844 1 98.81 20 LEU B CA 1
ATOM 893 C C . LEU B 1 20 ? 5.781 -35.531 -17.547 1 98.81 20 LEU B C 1
ATOM 895 O O . LEU B 1 20 ? 5.641 -34.375 -17.141 1 98.81 20 LEU B O 1
ATOM 899 N N . LEU B 1 21 ? 5.309 -36.531 -16.906 1 98.88 21 LEU B N 1
ATOM 900 C CA . LEU B 1 21 ? 4.629 -36.406 -15.617 1 98.88 21 LEU B CA 1
ATOM 901 C C . LEU B 1 21 ? 5.555 -35.781 -14.578 1 98.88 21 LEU B C 1
ATOM 903 O O . LEU B 1 21 ? 5.152 -34.875 -13.852 1 98.88 21 LEU B O 1
ATOM 907 N N . ASP B 1 22 ? 6.75 -36.25 -14.578 1 98.69 22 ASP B N 1
ATOM 908 C CA . ASP B 1 22 ? 7.73 -35.75 -13.633 1 98.69 22 ASP B CA 1
ATOM 909 C C . ASP B 1 22 ? 8.039 -34.281 -13.906 1 98.69 22 ASP B C 1
ATOM 911 O O . ASP B 1 22 ? 8.148 -33.469 -12.984 1 98.69 22 ASP B O 1
ATOM 915 N N . GLU B 1 23 ? 8.141 -34 -15.148 1 98.62 23 GLU B N 1
ATOM 916 C CA . GLU B 1 23 ? 8.414 -32.625 -15.539 1 98.62 23 GLU B CA 1
ATOM 917 C C . GLU B 1 23 ? 7.277 -31.688 -15.117 1 98.62 23 GLU B C 1
ATOM 919 O O . GLU B 1 23 ? 7.52 -30.594 -14.602 1 98.62 23 GLU B O 1
ATOM 924 N N . LEU B 1 24 ? 6.07 -32.156 -15.312 1 98.62 24 LEU B N 1
ATOM 925 C CA . LEU B 1 24 ? 4.91 -31.328 -14.969 1 98.62 24 LEU B CA 1
ATOM 926 C C . LEU B 1 24 ? 4.789 -31.172 -13.453 1 98.62 24 LEU B C 1
ATOM 928 O O . LEU B 1 24 ? 4.434 -30.109 -12.961 1 98.62 24 LEU B O 1
ATOM 932 N N . ARG B 1 25 ? 5.156 -32.219 -12.773 1 98.44 25 ARG B N 1
ATOM 933 C CA . ARG B 1 25 ? 5.133 -32.156 -11.312 1 98.44 25 ARG B CA 1
ATOM 934 C C . ARG B 1 25 ? 6.141 -31.125 -10.805 1 98.44 25 ARG B C 1
ATOM 936 O O . ARG B 1 25 ? 5.855 -30.391 -9.852 1 98.44 25 ARG B O 1
ATOM 943 N N . LEU B 1 26 ? 7.262 -31.078 -11.422 1 97.81 26 LEU B N 1
ATOM 944 C CA . LEU B 1 26 ? 8.281 -30.109 -11.047 1 97.81 26 LEU B CA 1
ATOM 945 C C . LEU B 1 26 ? 7.805 -28.688 -11.336 1 97.81 26 LEU B C 1
ATOM 947 O O . LEU B 1 26 ? 8 -27.781 -10.516 1 97.81 26 LEU B O 1
ATOM 951 N N . LYS B 1 27 ? 7.188 -28.5 -12.43 1 97 27 LYS B N 1
ATOM 952 C CA . LYS B 1 27 ? 6.695 -27.188 -12.82 1 97 27 LYS B CA 1
ATOM 953 C C . LYS B 1 27 ? 5.641 -26.688 -11.836 1 97 27 LYS B C 1
ATOM 955 O O . LYS B 1 27 ? 5.629 -25.5 -11.484 1 97 27 LYS B O 1
ATOM 960 N N . ILE B 1 28 ? 4.824 -27.547 -11.391 1 97.19 28 ILE B N 1
ATOM 961 C CA . ILE B 1 28 ? 3.789 -27.203 -10.422 1 97.19 28 ILE B CA 1
ATOM 962 C C . ILE B 1 28 ? 4.438 -26.719 -9.117 1 97.19 28 ILE B C 1
ATOM 964 O O . ILE B 1 28 ? 4.02 -25.719 -8.547 1 97.19 28 ILE B O 1
ATOM 968 N N . ASN B 1 29 ? 5.465 -27.422 -8.695 1 96.5 29 ASN B N 1
ATOM 969 C CA . ASN B 1 29 ? 6.141 -27.078 -7.445 1 96.5 29 ASN B CA 1
ATOM 970 C C . ASN B 1 29 ? 6.852 -25.734 -7.547 1 96.5 29 ASN B C 1
ATOM 972 O O . ASN B 1 29 ? 6.852 -24.953 -6.594 1 96.5 29 ASN B O 1
ATOM 976 N N . ILE B 1 30 ? 7.461 -25.453 -8.68 1 96.25 30 ILE B N 1
ATOM 977 C CA . ILE B 1 30 ? 8.133 -24.172 -8.898 1 96.25 30 ILE B CA 1
ATOM 978 C C . ILE B 1 30 ? 7.113 -23.031 -8.859 1 96.25 30 ILE B C 1
ATOM 980 O O . ILE B 1 30 ? 7.348 -22.016 -8.211 1 96.25 30 ILE B O 1
ATOM 984 N N . GLN B 1 31 ? 5.984 -23.312 -9.5 1 95.88 31 GLN B N 1
ATOM 985 C CA . GLN B 1 31 ? 4.926 -22.297 -9.516 1 95.88 31 GLN B CA 1
ATOM 986 C C . GLN B 1 31 ? 4.387 -22.062 -8.109 1 95.88 31 GLN B C 1
ATOM 988 O O . GLN B 1 31 ? 4.145 -20.906 -7.723 1 95.88 31 GLN B O 1
ATOM 993 N N . LYS B 1 32 ? 4.25 -23.125 -7.383 1 95.25 32 LYS B N 1
ATOM 994 C CA . LYS B 1 32 ? 3.717 -23.016 -6.027 1 95.25 32 LYS B CA 1
ATOM 995 C C . LYS B 1 32 ? 4.625 -22.156 -5.148 1 95.25 32 LYS B C 1
ATOM 997 O O . LYS B 1 32 ? 4.145 -21.344 -4.348 1 95.25 32 LYS B O 1
ATOM 1002 N N . VAL B 1 33 ? 5.934 -22.25 -5.344 1 95.56 33 VAL B N 1
ATOM 1003 C CA . VAL B 1 33 ? 6.91 -21.594 -4.488 1 95.56 33 VAL B CA 1
ATOM 1004 C C . VAL B 1 33 ? 7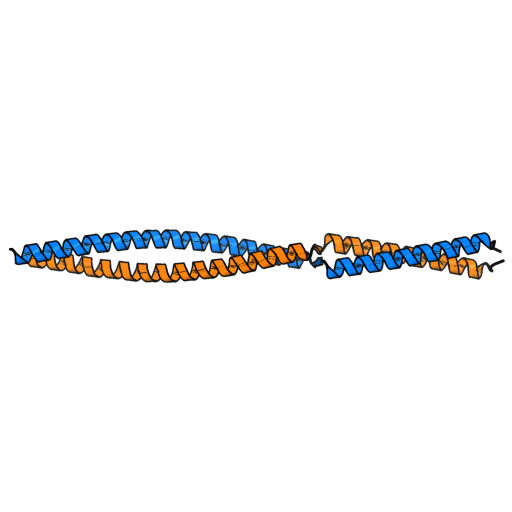.066 -20.125 -4.91 1 95.56 33 VAL B C 1
ATOM 1006 O O . VAL B 1 33 ? 7.312 -19.266 -4.07 1 95.56 33 VAL B O 1
ATOM 1009 N N . ASN B 1 34 ? 6.77 -19.875 -6.188 1 96.75 34 ASN B N 1
ATOM 1010 C CA . ASN B 1 34 ? 7.102 -18.562 -6.73 1 96.75 34 ASN B CA 1
ATOM 1011 C C . ASN B 1 34 ? 5.852 -17.719 -6.969 1 96.75 34 ASN B C 1
ATOM 1013 O O . ASN B 1 34 ? 5.91 -16.688 -7.648 1 96.75 34 ASN B O 1
ATOM 1017 N N . SER B 1 35 ? 4.812 -18.203 -6.445 1 97.81 35 SER B N 1
ATOM 1018 C CA . SER B 1 35 ? 3.582 -17.469 -6.715 1 97.81 35 SER B CA 1
ATOM 1019 C C . SER B 1 35 ? 2.77 -17.266 -5.438 1 97.81 35 SER B C 1
ATOM 1021 O O . SER B 1 35 ? 3.02 -17.922 -4.426 1 97.81 35 SER B O 1
ATOM 1023 N N . VAL B 1 36 ? 1.838 -16.312 -5.527 1 97.81 36 VAL B N 1
ATOM 1024 C CA . VAL B 1 36 ? 0.89 -15.984 -4.469 1 97.81 36 VAL B CA 1
ATOM 1025 C C . VAL B 1 36 ? -0.53 -15.977 -5.031 1 97.81 36 VAL B C 1
ATOM 1027 O O . VAL B 1 36 ? -0.733 -15.719 -6.219 1 97.81 36 VAL B O 1
ATOM 1030 N N . ASN B 1 37 ? -1.425 -16.406 -4.238 1 97.56 37 ASN B N 1
ATOM 1031 C CA . ASN B 1 37 ? -2.83 -16.375 -4.629 1 97.56 37 ASN B CA 1
ATOM 1032 C C . ASN B 1 37 ? -3.244 -14.992 -5.113 1 97.56 37 ASN B C 1
ATOM 1034 O O . ASN B 1 37 ? -2.871 -13.984 -4.512 1 97.56 37 ASN B O 1
ATOM 1038 N N . LYS B 1 38 ? -4.023 -15 -6.191 1 97.94 38 LYS B N 1
ATOM 1039 C CA . LYS B 1 38 ? -4.445 -13.742 -6.801 1 97.94 38 LYS B CA 1
ATOM 1040 C C . LYS B 1 38 ? -5.297 -12.922 -5.836 1 97.94 38 LYS B C 1
ATOM 1042 O O . L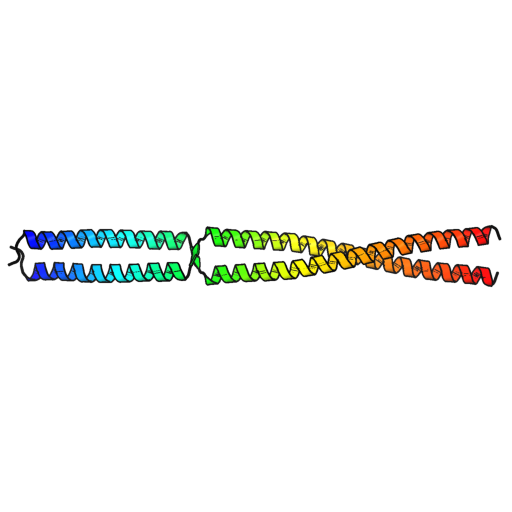YS B 1 38 ? -5.168 -11.703 -5.777 1 97.94 38 LYS B O 1
ATOM 1047 N N . GLU B 1 39 ? -6.105 -13.547 -5.102 1 97.31 39 GLU B N 1
ATOM 1048 C CA . GLU B 1 39 ? -6.969 -12.852 -4.156 1 97.31 39 GLU B CA 1
ATOM 1049 C C . GLU B 1 39 ? -6.152 -12.141 -3.08 1 97.31 39 GLU B C 1
ATOM 1051 O O . GLU B 1 39 ? -6.5 -11.031 -2.656 1 97.31 39 GLU B O 1
ATOM 1056 N N . GLU B 1 40 ? -5.133 -12.797 -2.67 1 97.75 40 GLU B N 1
ATOM 1057 C CA . GLU B 1 40 ? -4.238 -12.195 -1.69 1 97.75 40 GLU B CA 1
ATOM 1058 C C . GLU B 1 40 ? -3.533 -10.969 -2.268 1 97.75 40 GLU B C 1
ATOM 1060 O O . GLU B 1 40 ? -3.402 -9.945 -1.594 1 97.75 40 GLU B O 1
ATOM 1065 N N . TYR B 1 41 ? -3.115 -11.016 -3.41 1 98.56 41 TYR B N 1
ATOM 1066 C CA . TYR B 1 41 ? -2.498 -9.906 -4.129 1 98.56 41 TYR B CA 1
ATOM 1067 C C . TYR B 1 41 ? -3.471 -8.742 -4.277 1 98.56 41 TYR B C 1
ATOM 1069 O O . TYR B 1 41 ? -3.131 -7.598 -3.971 1 98.56 41 TYR B O 1
ATOM 1077 N N . ASP B 1 42 ? -4.637 -9.062 -4.684 1 98.44 42 ASP B N 1
ATOM 1078 C CA . ASP B 1 42 ? -5.656 -8.039 -4.883 1 98.44 42 ASP B CA 1
ATOM 1079 C C . ASP B 1 42 ? -5.973 -7.316 -3.574 1 98.44 42 ASP B C 1
ATOM 1081 O O . ASP B 1 42 ? -6.227 -6.109 -3.568 1 98.44 42 ASP B O 1
ATOM 1085 N N . THR B 1 43 ? -5.961 -8.078 -2.559 1 98.31 43 THR B N 1
ATOM 1086 C CA . THR B 1 43 ? -6.246 -7.5 -1.25 1 98.31 43 THR B CA 1
ATOM 1087 C C . THR B 1 43 ? -5.195 -6.461 -0.878 1 98.31 43 THR B C 1
ATOM 1089 O O . THR B 1 43 ? -5.531 -5.379 -0.393 1 98.31 43 THR B O 1
ATOM 1092 N N . VAL B 1 44 ? -3.969 -6.738 -1.119 1 98.75 44 VAL B N 1
ATOM 1093 C CA . VAL B 1 44 ? -2.887 -5.824 -0.778 1 98.75 44 VAL B CA 1
ATOM 1094 C C . VAL B 1 44 ? -2.928 -4.605 -1.699 1 98.75 44 VAL B C 1
ATOM 1096 O O . VAL B 1 44 ? -2.672 -3.48 -1.263 1 98.75 44 VAL B O 1
ATOM 1099 N N . VAL B 1 45 ? -3.252 -4.855 -2.922 1 98.81 45 VAL B N 1
ATOM 1100 C CA . VAL B 1 45 ? -3.365 -3.756 -3.877 1 98.81 45 VAL B CA 1
ATOM 1101 C C . VAL B 1 45 ? -4.457 -2.787 -3.426 1 98.81 45 VAL B C 1
ATOM 1103 O O . VAL B 1 45 ? -4.266 -1.569 -3.457 1 98.81 45 VAL B O 1
ATOM 1106 N N . LYS B 1 46 ? -5.535 -3.309 -3.004 1 98.81 46 LYS B N 1
ATOM 1107 C CA . LYS B 1 46 ? -6.641 -2.477 -2.537 1 98.81 46 LYS B CA 1
ATOM 1108 C C . LYS B 1 46 ? -6.246 -1.691 -1.288 1 98.81 46 LYS B C 1
ATOM 1110 O O . LYS B 1 46 ? -6.617 -0.525 -1.14 1 98.81 46 LYS B O 1
ATOM 1115 N N . LYS B 1 47 ? -5.516 -2.271 -0.445 1 98.88 47 LYS B N 1
ATOM 1116 C CA . LYS B 1 47 ? -5.047 -1.588 0.757 1 98.88 47 LYS B CA 1
ATOM 1117 C C . LYS B 1 47 ? -4.117 -0.429 0.403 1 98.88 47 LYS B C 1
ATOM 1119 O O . LYS B 1 47 ? -4.203 0.644 1.004 1 98.88 47 LYS B O 1
ATOM 1124 N N . LEU B 1 48 ? -3.326 -0.681 -0.532 1 98.88 48 LEU B N 1
ATOM 1125 C CA . LEU B 1 48 ? -2.404 0.359 -0.977 1 98.88 48 LEU B CA 1
ATOM 1126 C C . LEU B 1 48 ? -3.164 1.536 -1.581 1 98.88 48 LEU B C 1
ATOM 1128 O O . LEU B 1 48 ? -2.873 2.693 -1.27 1 98.88 48 LEU B O 1
ATOM 1132 N N . GLU B 1 49 ? -4.113 1.234 -2.404 1 98.81 49 GLU B N 1
ATOM 1133 C CA . GLU B 1 49 ? -4.914 2.283 -3.029 1 98.81 49 GLU B CA 1
ATOM 1134 C C . GLU B 1 49 ? -5.641 3.121 -1.981 1 98.81 49 GLU B C 1
ATOM 1136 O O . GLU B 1 49 ? -5.676 4.352 -2.078 1 98.81 49 GLU B O 1
ATOM 1141 N N . LYS B 1 50 ? -6.172 2.525 -1.02 1 98.81 50 LYS B N 1
ATOM 1142 C CA . LYS B 1 50 ? -6.875 3.217 0.058 1 98.81 50 LYS B CA 1
ATOM 1143 C C . LYS B 1 50 ? -5.914 4.078 0.875 1 98.81 50 LYS B C 1
ATOM 1145 O O . LYS B 1 50 ? -6.223 5.227 1.194 1 98.81 50 LYS B O 1
ATOM 1150 N N . GLU B 1 51 ? -4.816 3.525 1.179 1 98.88 51 GLU B N 1
ATOM 1151 C CA . GLU B 1 51 ? -3.811 4.254 1.946 1 98.88 51 GLU B CA 1
ATOM 1152 C C . GLU B 1 51 ? -3.322 5.484 1.189 1 98.88 51 GLU B C 1
ATOM 1154 O O . GLU B 1 51 ? -3.131 6.551 1.782 1 98.88 51 GLU B O 1
ATOM 1159 N N . GLU B 1 52 ? -3.166 5.332 -0.069 1 98.88 52 GLU B N 1
ATOM 1160 C CA . GLU B 1 52 ? -2.727 6.453 -0.891 1 98.88 52 GLU B CA 1
ATOM 1161 C C . GLU B 1 52 ? -3.775 7.562 -0.916 1 98.88 52 GLU B C 1
ATOM 1163 O O . GLU B 1 52 ? -3.436 8.75 -0.862 1 98.88 52 GLU B O 1
ATOM 1168 N N . LYS B 1 53 ? -4.98 7.188 -1.053 1 98.81 53 LYS B N 1
ATOM 1169 C CA . LYS B 1 53 ? -6.066 8.164 -1.057 1 98.81 53 LYS B CA 1
ATOM 1170 C C . LYS B 1 53 ? -6.16 8.891 0.284 1 98.81 53 LYS B C 1
ATOM 1172 O O . LYS B 1 53 ? -6.281 10.109 0.327 1 98.81 53 LYS B O 1
ATOM 1177 N N . GLU B 1 54 ? -6.082 8.164 1.333 1 98.81 54 GLU B N 1
ATOM 1178 C CA . GLU B 1 54 ? -6.148 8.766 2.662 1 98.81 54 GLU B CA 1
ATOM 1179 C C . GLU B 1 54 ? -4.938 9.648 2.93 1 98.81 54 GLU B C 1
ATOM 1181 O O . GLU B 1 54 ? -5.066 10.727 3.525 1 98.81 54 GLU B O 1
ATOM 1186 N N . HIS B 1 55 ? -3.807 9.227 2.451 1 98.94 55 HIS B N 1
ATOM 1187 C CA . HIS B 1 55 ? -2.596 10.023 2.611 1 98.94 55 HIS B CA 1
ATOM 1188 C C . HIS B 1 55 ? -2.689 11.328 1.829 1 98.94 55 HIS B C 1
ATOM 1190 O O . HIS B 1 55 ? -2.262 12.383 2.312 1 98.94 55 HIS B O 1
ATOM 1196 N N . ALA B 1 56 ? -3.268 11.195 0.672 1 98.88 56 ALA B N 1
ATOM 1197 C CA . ALA B 1 56 ? -3.465 12.398 -0.125 1 98.88 56 ALA B CA 1
ATOM 1198 C C . ALA B 1 56 ? -4.371 13.391 0.598 1 98.88 56 ALA B C 1
ATOM 1200 O O . ALA B 1 56 ? -4.102 14.594 0.608 1 98.88 56 ALA B O 1
ATOM 1201 N N . GLU B 1 57 ? -5.359 12.922 1.232 1 98.88 57 GLU B N 1
ATOM 1202 C CA . GLU B 1 57 ? -6.262 13.781 1.995 1 98.88 57 GLU B CA 1
ATOM 1203 C C . GLU B 1 57 ? -5.555 14.406 3.195 1 98.88 57 GLU B C 1
ATOM 1205 O O . GLU B 1 57 ? -5.75 15.586 3.496 1 98.88 57 GLU B O 1
ATOM 1210 N N . THR B 1 58 ? -4.754 13.594 3.803 1 98.94 58 THR B N 1
ATOM 1211 C CA . THR B 1 58 ? -3.99 14.102 4.934 1 98.94 58 THR B CA 1
ATOM 1212 C C . THR B 1 58 ? -3.025 15.203 4.488 1 98.94 58 THR B C 1
ATOM 1214 O O . THR B 1 58 ? -2.867 16.219 5.176 1 98.94 58 THR B O 1
ATOM 1217 N N . LYS B 1 59 ? -2.436 14.992 3.377 1 98.94 59 LYS B N 1
ATOM 1218 C CA . LYS B 1 59 ? -1.523 16 2.836 1 98.94 59 LYS B CA 1
ATOM 121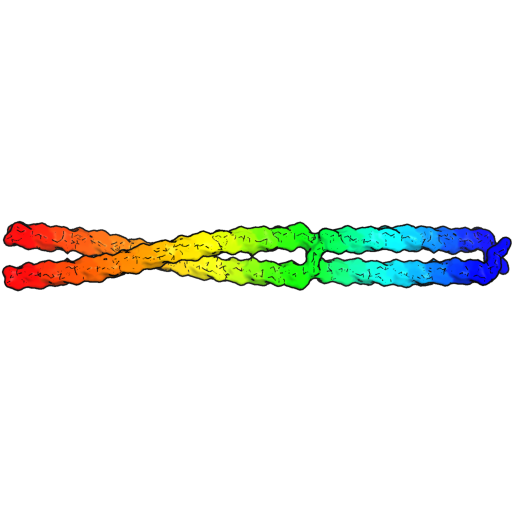9 C C . LYS B 1 59 ? -2.254 17.312 2.545 1 98.94 59 LYS B C 1
ATOM 1221 O O . LYS B 1 59 ? -1.725 18.391 2.803 1 98.94 59 LYS B O 1
ATOM 1226 N N . ASN B 1 60 ? -3.416 17.156 2.006 1 98.88 60 ASN B N 1
ATOM 1227 C CA . ASN B 1 60 ? -4.219 18.344 1.734 1 98.88 60 ASN B CA 1
ATOM 1228 C C . ASN B 1 60 ? -4.582 19.078 3.02 1 98.88 60 ASN B C 1
ATOM 1230 O O . ASN B 1 60 ? -4.469 20.297 3.09 1 98.88 60 ASN B O 1
ATOM 1234 N N . THR B 1 61 ? -4.984 18.344 4.004 1 98.94 61 THR B N 1
ATOM 1235 C CA . THR B 1 61 ? -5.332 18.938 5.289 1 98.94 61 THR B CA 1
ATOM 1236 C C . THR B 1 61 ? -4.125 19.625 5.914 1 98.94 61 THR B C 1
ATOM 1238 O O . THR B 1 61 ? -4.25 20.703 6.484 1 98.94 61 THR B O 1
ATOM 1241 N N . LEU B 1 62 ? -3.012 19.078 5.812 1 98.94 62 LEU B N 1
ATOM 1242 C CA . LEU B 1 62 ? -1.783 19.672 6.328 1 98.94 62 LEU B CA 1
ATOM 1243 C C . LEU B 1 62 ? -1.461 20.984 5.605 1 98.94 62 LEU B C 1
ATOM 1245 O O . LEU B 1 62 ? -1.062 21.953 6.238 1 98.94 62 LEU B O 1
ATOM 1249 N N . ALA B 1 63 ? -1.643 20.984 4.324 1 98.81 63 ALA B N 1
ATOM 1250 C CA . ALA B 1 63 ? -1.37 22.203 3.549 1 98.81 63 ALA B CA 1
ATOM 1251 C C . ALA B 1 63 ? -2.273 23.344 3.99 1 98.81 63 ALA B C 1
ATOM 1253 O O . ALA B 1 63 ? -1.803 24.469 4.199 1 98.81 63 ALA B O 1
ATOM 1254 N N . ILE B 1 64 ? -3.514 23.031 4.16 1 98.88 64 ILE B N 1
ATOM 1255 C CA . ILE B 1 64 ? -4.488 24.047 4.562 1 98.88 64 ILE B CA 1
ATOM 1256 C C . ILE B 1 64 ? -4.172 24.531 5.973 1 98.88 64 ILE B C 1
ATOM 1258 O O . ILE B 1 64 ? -4.168 25.75 6.23 1 98.88 64 ILE B O 1
ATOM 1262 N N . THR B 1 65 ? -3.816 23.625 6.828 1 98.94 65 THR B N 1
ATOM 1263 C CA . THR B 1 65 ? -3.504 23.969 8.211 1 98.94 65 THR B CA 1
ATOM 1264 C C . THR B 1 65 ? -2.23 24.797 8.281 1 98.94 65 THR B C 1
ATOM 1266 O O . THR B 1 65 ? -2.145 25.734 9.078 1 98.94 65 THR B O 1
ATOM 1269 N N . SER B 1 66 ? -1.334 24.484 7.48 1 98.94 66 SER B N 1
ATOM 1270 C CA . SER B 1 66 ? -0.075 25.219 7.453 1 98.94 66 SER B CA 1
ATOM 1271 C C . SER B 1 66 ? -0.284 26.641 6.965 1 98.94 66 SER B C 1
ATOM 1273 O O . SER B 1 66 ? 0.319 27.578 7.492 1 98.94 66 SER B O 1
ATOM 1275 N N . GLU B 1 67 ? -1.102 26.766 5.977 1 98.88 67 GLU B N 1
ATOM 1276 C CA . GLU B 1 67 ? -1.42 28.109 5.484 1 98.88 67 GLU B CA 1
ATOM 1277 C C . GLU B 1 67 ? -2.127 28.938 6.555 1 98.88 67 GLU B C 1
ATOM 1279 O O . GLU B 1 67 ? -1.815 30.109 6.742 1 98.88 67 GLU B O 1
ATOM 1284 N N . ARG B 1 68 ? -3.033 28.391 7.203 1 98.94 68 ARG B N 1
ATOM 1285 C CA . ARG B 1 68 ? -3.754 29.062 8.281 1 98.94 68 ARG B CA 1
ATOM 1286 C C . ARG B 1 68 ? -2.807 29.469 9.398 1 98.94 68 ARG B C 1
ATOM 1288 O O . ARG B 1 68 ? -2.949 30.547 9.977 1 98.94 68 ARG B O 1
ATOM 1295 N N . LEU B 1 69 ? -1.903 28.641 9.727 1 98.94 69 LEU B N 1
ATOM 1296 C CA . LEU B 1 69 ? -0.91 28.953 10.75 1 98.94 69 LEU B CA 1
ATOM 1297 C C . LEU B 1 69 ? -0.059 30.156 10.336 1 98.94 69 LEU B C 1
ATOM 1299 O O . LEU B 1 69 ? 0.193 31.047 11.148 1 98.94 69 LEU B O 1
ATOM 1303 N N . GLN B 1 70 ? 0.361 30.156 9.117 1 98.81 70 GLN B N 1
ATOM 1304 C CA . GLN B 1 70 ? 1.155 31.266 8.633 1 98.81 70 GLN B CA 1
ATOM 1305 C C . GLN B 1 70 ? 0.385 32.594 8.75 1 98.81 70 GLN B C 1
ATOM 1307 O O . GLN B 1 70 ? 0.951 33.594 9.133 1 98.81 70 GLN B O 1
ATOM 1312 N N . PHE B 1 71 ? -0.856 32.594 8.43 1 98.88 71 PHE B N 1
ATOM 1313 C CA . PHE B 1 71 ? -1.697 33.75 8.555 1 98.88 71 PHE B CA 1
ATOM 1314 C C . PHE B 1 71 ? -1.818 34.188 10.016 1 98.88 71 PHE B C 1
ATOM 1316 O O . PHE B 1 71 ? -1.737 35.375 10.32 1 98.88 71 PHE B O 1
ATOM 1323 N N . ALA B 1 72 ? -1.982 33.219 10.797 1 98.81 72 ALA B N 1
ATOM 1324 C CA . ALA B 1 72 ? -2.131 33.531 12.219 1 98.81 72 ALA B CA 1
ATOM 1325 C C . ALA B 1 72 ? -0.85 34.125 12.789 1 98.81 72 ALA B C 1
ATOM 1327 O O . ALA B 1 72 ? -0.898 35.094 13.562 1 98.81 72 ALA B O 1
ATOM 1328 N N . LEU B 1 73 ? 0.203 33.594 12.406 1 98.75 73 LEU B N 1
ATOM 1329 C CA . LEU B 1 73 ? 1.482 34.125 12.867 1 98.75 73 LEU B CA 1
ATOM 1330 C C . LEU B 1 73 ? 1.701 35.562 12.359 1 98.75 73 LEU B C 1
ATOM 1332 O O . LEU B 1 73 ? 2.254 36.406 13.07 1 98.75 73 LEU B O 1
ATOM 1336 N N . GLY B 1 74 ? 1.267 35.781 11.156 1 98.81 74 GLY B N 1
ATOM 1337 C CA . GLY B 1 74 ? 1.32 37.156 10.633 1 98.81 74 GLY B CA 1
ATOM 1338 C C . GLY B 1 74 ? 0.461 38.125 11.406 1 98.81 74 GLY B C 1
ATOM 1339 O O . GLY B 1 74 ? 0.875 39.25 11.664 1 98.81 74 GLY B O 1
ATOM 1340 N N . GLU B 1 75 ? -0.659 37.719 11.75 1 98.75 75 GLU B N 1
ATOM 1341 C CA . GLU B 1 75 ? -1.569 38.562 12.523 1 98.75 75 GLU B CA 1
ATOM 1342 C C . GLU B 1 75 ? -0.998 38.875 13.906 1 98.75 75 GLU B C 1
ATOM 1344 O O . GLU B 1 75 ? -1.14 39.969 14.406 1 98.75 75 GLU B O 1
ATOM 1349 N N . ILE B 1 76 ? -0.401 37.906 14.5 1 98.81 76 ILE B N 1
ATOM 1350 C CA . ILE B 1 76 ? 0.235 38.094 15.797 1 98.81 76 ILE B CA 1
ATOM 1351 C C . ILE B 1 76 ? 1.313 39.188 15.688 1 98.81 76 ILE B C 1
ATOM 1353 O O . ILE B 1 76 ? 1.418 40.062 16.547 1 98.81 76 ILE B O 1
ATOM 1357 N N . ASP B 1 77 ? 2.074 39.031 14.664 1 98.56 77 ASP B N 1
ATOM 1358 C CA . ASP B 1 77 ? 3.127 40.031 14.43 1 98.56 77 ASP B CA 1
ATOM 1359 C C . ASP B 1 77 ? 2.549 41.438 14.32 1 98.56 77 ASP B C 1
ATOM 1361 O O . ASP B 1 77 ? 3.066 42.375 14.93 1 98.56 77 ASP B O 1
ATOM 1365 N N . ILE B 1 78 ? 1.448 41.656 13.609 1 98.56 78 ILE B N 1
ATOM 1366 C CA . ILE B 1 78 ? 0.806 42.938 13.398 1 98.56 78 ILE B CA 1
ATOM 1367 C C . ILE B 1 78 ? 0.229 43.469 14.719 1 98.56 78 ILE B C 1
ATOM 1369 O O . ILE B 1 78 ? 0.474 44.594 15.109 1 98.56 78 ILE B O 1
ATOM 1373 N N . LEU B 1 79 ? -0.418 42.625 15.453 1 98.31 79 LEU B N 1
ATOM 1374 C CA . LEU B 1 79 ? -1.06 43 16.703 1 98.31 79 LEU B CA 1
ATOM 1375 C C . LEU B 1 79 ? -0.019 43.375 17.766 1 98.31 79 LEU B C 1
ATOM 1377 O O . LEU B 1 79 ? -0.202 44.312 18.531 1 98.31 79 LEU B O 1
ATOM 1381 N N . SER B 1 80 ? 1.016 42.594 17.766 1 97.88 80 SER B N 1
ATOM 1382 C CA . SER B 1 80 ? 2.092 42.875 18.719 1 97.88 80 SER B CA 1
ATOM 1383 C C . SER B 1 80 ? 2.721 44.219 18.453 1 97.88 80 SER B C 1
ATOM 1385 O O . SER B 1 80 ? 2.986 44.969 19.406 1 97.88 80 SER B O 1
ATOM 1387 N N . LYS B 1 81 ? 2.951 44.594 17.234 1 97.94 81 LYS B N 1
ATOM 1388 C CA . LYS B 1 81 ? 3.52 45.875 16.891 1 97.94 81 LYS B CA 1
ATOM 1389 C C . LYS B 1 81 ? 2.545 47 17.203 1 97.94 81 LYS B C 1
ATOM 1391 O O . LYS B 1 81 ? 2.947 48.062 17.703 1 97.94 81 LYS B O 1
ATOM 1396 N N . GLN B 1 82 ? 1.308 46.781 16.922 1 97.25 82 GLN B N 1
ATOM 1397 C CA . GLN B 1 82 ? 0.283 47.75 17.203 1 97.25 82 GLN B CA 1
ATOM 1398 C C . GLN B 1 82 ? 0.18 48.031 18.703 1 97.25 82 GLN B C 1
ATOM 1400 O O . GLN B 1 82 ? 0.033 49.188 19.125 1 97.25 82 GLN B O 1
ATOM 1405 N N . LEU B 1 83 ? 0.287 47.031 19.438 1 96 83 LEU B N 1
ATOM 1406 C CA . LEU B 1 83 ? 0.213 47.156 20.875 1 96 83 LEU B CA 1
ATOM 1407 C C . LEU B 1 83 ? 1.405 47.938 21.422 1 96 83 LEU B C 1
ATOM 1409 O O . LEU B 1 83 ? 1.249 48.781 22.297 1 96 83 LEU B O 1
ATOM 1413 N N . GLU B 1 84 ? 2.531 47.562 20.844 1 94.25 84 GLU B N 1
ATOM 1414 C CA . GLU B 1 84 ? 3.73 48.312 21.25 1 94.25 84 GLU B CA 1
ATOM 1415 C C . GLU B 1 84 ? 3.617 49.781 20.906 1 94.25 84 GLU B C 1
ATOM 1417 O O . GLU B 1 84 ? 4.02 50.625 21.688 1 94.25 84 GLU B O 1
ATOM 1422 N N . TRP B 1 85 ? 3.07 50.156 19.75 1 91.94 85 TRP B N 1
ATOM 1423 C CA . TRP B 1 85 ? 2.887 51.531 19.312 1 91.94 85 TRP B CA 1
ATOM 1424 C C . TRP B 1 85 ? 1.897 52.25 20.219 1 91.94 85 TRP B C 1
ATOM 1426 O O . TRP B 1 85 ? 2.111 53.438 20.562 1 91.94 85 TRP B O 1
ATOM 1436 N N . GLU B 1 86 ? 0.856 51.562 20.609 1 90.25 86 GLU B N 1
ATOM 1437 C CA . GLU B 1 86 ? -0.167 52.188 21.453 1 90.25 86 GLU B CA 1
ATOM 1438 C C . GLU B 1 86 ? 0.377 52.469 22.859 1 90.25 86 GLU B C 1
ATOM 1440 O O . GLU B 1 86 ? 0.053 53.5 23.453 1 90.25 86 GLU B O 1
ATOM 1445 N N . LYS B 1 87 ? 1.246 51.531 23.297 1 88.44 87 LYS B N 1
ATOM 1446 C CA . LYS B 1 87 ? 1.846 51.75 24.609 1 88.44 87 LYS B CA 1
ATOM 1447 C C . LYS B 1 87 ? 2.811 52.906 24.594 1 88.44 87 LYS B C 1
ATOM 1449 O O . LYS B 1 87 ? 2.846 53.719 25.547 1 88.44 87 LYS B O 1
ATOM 1454 N N . GLN B 1 88 ? 3.508 53.094 23.531 1 89.12 88 GLN B N 1
ATOM 1455 C CA . GLN B 1 88 ? 4.461 54.188 23.422 1 89.12 88 GLN B CA 1
ATOM 1456 C C . GLN B 1 88 ? 3.738 55.531 23.281 1 89.12 88 GLN B C 1
ATOM 1458 O O . GLN B 1 88 ? 4.188 56.531 23.812 1 89.12 88 GLN B O 1
ATOM 1463 N N . ALA B 1 89 ? 2.658 55.562 22.641 1 84.44 89 ALA B N 1
ATOM 1464 C CA . ALA B 1 89 ? 1.874 56.781 22.453 1 84.44 89 ALA B CA 1
ATOM 1465 C C . ALA B 1 89 ? 1.265 57.25 23.766 1 84.44 89 ALA B C 1
ATOM 1467 O O . ALA B 1 89 ? 1.184 58.438 24.016 1 84.44 89 ALA B O 1
ATOM 1468 N N . PHE B 1 90 ? 0.894 56.312 24.594 1 81.06 90 PHE B N 1
ATOM 1469 C CA . PHE B 1 90 ? 0.335 56.656 25.891 1 81.06 90 PHE B CA 1
ATOM 1470 C C . PHE B 1 90 ? 1.417 57.188 26.828 1 81.06 90 PHE B C 1
ATOM 1472 O O . PHE B 1 90 ? 1.177 58.125 27.578 1 81.06 90 PHE B O 1
ATOM 1479 N N . ASP B 1 91 ? 2.547 56.562 26.734 1 80.81 91 ASP B N 1
ATOM 1480 C CA . ASP B 1 91 ? 3.641 57 27.594 1 80.81 91 ASP B CA 1
ATOM 1481 C C . ASP B 1 91 ? 4.125 58.406 27.203 1 80.81 91 ASP B C 1
ATOM 1483 O O . ASP B 1 91 ? 4.633 59.125 28.047 1 80.81 91 ASP B O 1
ATOM 1487 N N . LYS B 1 92 ? 3.996 58.75 25.953 1 81.75 92 LYS B N 1
ATOM 1488 C CA . LYS B 1 92 ? 4.465 60.031 25.5 1 81.75 92 LYS B CA 1
ATOM 1489 C C . LYS B 1 92 ? 3.348 61.094 25.547 1 81.75 92 LYS B C 1
ATOM 1491 O O . LYS B 1 92 ? 3.59 62.281 25.344 1 81.75 92 LYS B O 1
ATOM 1496 N N . ALA B 1 93 ? 2.176 60.531 25.703 1 70.94 93 ALA B N 1
ATOM 1497 C CA . ALA B 1 93 ? 1.059 61.469 25.844 1 70.94 93 ALA B CA 1
ATOM 1498 C C . ALA B 1 93 ? 0.953 61.969 27.266 1 70.94 93 ALA B C 1
ATOM 1500 O O . ALA B 1 93 ? 1.446 61.344 28.203 1 70.94 93 ALA B O 1
#

InterPro domains:
  IPR029176 Spermatogenesis-associated protein 24 [PF15175] (7-93)
  IPR029176 Spermatogenesis-associated protein 24 [PTHR35155] (6-93)

Organism: Naja naja (NCBI:txid35670)

Foldseek 3Di:
DDDPVVVVVVVVVVVVVVVVVVVVVVVVVVCVVPDDDPVVVVVVVVVVVVVVVVVVVVVVVVVVVVVVVVVVVVVVVVVVVVVVVVVVVVVVD/DDDPVVVVVVVVVVVVVVVVVVVVVVVVVVCVVPDDDPVVVVVVVVVVVVVVVVVVVVVVVVVVVVVVVVVVVVVVVVVVVVVVVVVVVVVVD

Secondary structure (DSSP, 8-state):
-B-HHHHHHHHHHHHHHHHHHHHHHHHHHHHHHTEEEHHHHHHHHHHHHHHHHHHHHHHHHHHHHHHHHHHHHHHHHHHHHHHHHHHHHHHH-/-B-HHHHHHHHHHHHHHHHHHHHHHHHHHHHHHTEEEHHHHHHHHHHHHHHHHHHHHHHHHHHHHHHHHHHHHHHHHHHHHHHHHHHHHHHH-